Protein 2GS4 (pdb70)

Solvent-accessible surface area: 14785 Å² total

InterPro domains:
  IPR009078 Ferritin-like superfamily [SSF47240] (3-159)
  IPR010287 Protein of unknown function DUF892, YciF-like [PF05974] (5-162)
  IPR012347 Ferritin-like [G3DSA:1.20.1260.10] (1-166)
  IPR047114 Protein YciF [PTHR30565] (2-165)

Sequence (308 aa):
KTIEDVFIHLLSDTYSAEKQLTRALAKLARATSNEKLSQAFHAHLEETHGQIERIDQVVESESNLKIKRKCVAEGLIEEANEVIESTEKNEVRDAALIAAAQKVEHYEIASYGTLATLAEQLGYRKAAKLLKETLEEEKATDIKLTDLAINNVNKKKTIEDVFIHLLSDTYSAEKQLTRALAKLARATSNEKLSQAFHAHLEETHGQIERIDQVVESESNLKIKRKCVAEGLIEEANEVIESTEKNEVRDAALIAAAQKVEHYEIASYGTLATLAEQLGYRKAAKLLKETLEEEKATDIKLTDLAINN

Radius of gyration: 20.13 Å; Cα contacts (8 Å, |Δi|>4): 369; chains: 2; bounding box: 52×55×41 Å

Secondary structure (DSSP, 8-state):
--HHHHHHHHHHHHHHHHHHHHHHHHHHHHS-S-HHHHHHHHHHHHHHHHHHHHHHHHHHTSTT----------HHHHHHHHHHTS---HHHHHHHHHHHHHHHHHHHHHHHHHHHHHHHHTT-HHHHHHHHHHHHHHHHHHHHHHHHHHHHHH--/--HHHHHHHHHHHHHHHHHHHHHHHHHHHHH-S-HHHHHHHHHHHHHHHHHHHHHHHHHHTSTT----------HHHHHHHHHHHTS-SSHHHHHHHHHHHHHHHHHHHHHHHHHHHHHHHHT-HHHHHHHHHHHHHHHHHHHHHHHHHHT-

GO terms:
  GO:0042803 protein homodimerization activity (F, IDA)
  GO:0006974 DNA damage response (P, IEP)

CATH classification: 1.20.1260.10

Structure (mmCIF, N/CA/C/O backbone):
data_2GS4
#
_entry.id   2GS4
#
_cell.length_a   79.87
_cell.length_b   79.87
_cell.length_c   131.24
_cell.angle_alpha   90.00
_cell.angle_beta   90.00
_cell.angle_gamma   120.00
#
_symmetry.space_group_name_H-M   'H 3'
#
loop_
_entity.id
_entity.type
_entity.pdbx_description
1 polymer 'Protein yciF'
2 water water
#
loop_
_atom_site.group_PDB
_atom_site.id
_atom_site.type_symbol
_atom_site.label_atom_id
_atom_site.label_alt_id
_atom_site.label_comp_id
_atom_site.label_asym_id
_atom_site.label_entity_id
_atom_site.label_seq_id
_atom_site.pdbx_PDB_ins_code
_atom_site.Cartn_x
_atom_site.Cartn_y
_atom_site.Cartn_z
_atom_site.occupancy
_atom_site.B_iso_or_equiv
_atom_site.auth_seq_id
_atom_site.auth_comp_id
_atom_site.auth_asym_id
_atom_site.auth_atom_id
_atom_site.pdbx_PDB_model_num
ATOM 9 N N . LYS A 1 4 ? 39.484 29.864 80.836 1.00 40.65 4 LYS A N 1
ATOM 10 C CA . LYS A 1 4 ? 40.588 29.685 81.790 1.00 58.83 4 LYS A CA 1
ATOM 11 C C . LYS A 1 4 ? 41.668 30.754 81.647 1.00 37.75 4 LYS A C 1
ATOM 12 O O . LYS A 1 4 ? 42.369 31.069 82.606 1.00 49.48 4 LYS A O 1
ATOM 18 N N . THR A 1 5 ? 41.798 31.322 80.456 1.00 35.59 5 THR A N 1
ATOM 19 C CA . THR A 1 5 ? 42.800 32.359 80.238 1.00 31.95 5 THR A CA 1
ATOM 20 C C . THR A 1 5 ? 42.105 33.686 79.966 1.00 31.26 5 THR A C 1
ATOM 21 O O . THR A 1 5 ? 40.901 33.720 79.698 1.00 28.15 5 THR A O 1
ATOM 25 N N . ILE A 1 6 ? 42.867 34.770 80.053 1.00 29.63 6 ILE A N 1
ATOM 26 C CA . ILE A 1 6 ? 42.355 36.115 79.811 1.00 30.18 6 ILE A CA 1
ATOM 27 C C . ILE A 1 6 ? 41.823 36.134 78.389 1.00 32.69 6 ILE A C 1
ATOM 28 O O . ILE A 1 6 ? 40.824 36.774 78.065 1.00 35.77 6 ILE A O 1
ATOM 33 N N . GLU A 1 7 ? 42.526 35.383 77.558 1.00 36.48 7 GLU A N 1
ATOM 34 C CA . GLU A 1 7 ? 42.218 35.234 76.155 1.00 34.06 7 GLU A CA 1
ATOM 35 C C . GLU A 1 7 ? 40.818 34.634 75.971 1.00 33.51 7 GLU A C 1
ATOM 36 O O . GLU A 1 7 ? 40.036 35.129 75.157 1.00 26.65 7 GLU A O 1
ATOM 42 N N . ASP A 1 8 ? 40.497 33.577 76.719 1.00 29.34 8 ASP A N 1
ATOM 43 C CA . ASP A 1 8 ? 39.170 32.963 76.612 1.00 30.82 8 ASP A CA 1
ATOM 44 C C . ASP A 1 8 ? 38.106 33.970 77.044 1.00 29.57 8 ASP A C 1
ATOM 45 O O . ASP A 1 8 ? 37.050 34.069 76.425 1.00 27.28 8 ASP A O 1
ATOM 50 N N . VAL A 1 9 ? 38.383 34.708 78.120 1.00 27.82 9 VAL A N 1
ATOM 51 C CA . VAL A 1 9 ? 37.440 35.711 78.617 1.00 27.00 9 VAL A CA 1
ATOM 52 C C . VAL A 1 9 ? 37.240 36.770 77.542 1.00 28.53 9 VAL A C 1
ATOM 53 O O . VAL A 1 9 ? 36.115 37.183 77.271 1.00 29.41 9 VAL A O 1
ATOM 57 N N . PHE A 1 10 ? 38.338 37.211 76.937 1.00 29.34 10 PHE A N 1
ATOM 58 C CA . PHE A 1 10 ? 38.263 38.219 75.892 1.00 27.33 10 PHE A CA 1
ATOM 59 C C . PHE A 1 10 ? 37.455 37.743 74.695 1.00 28.63 10 PHE A C 1
ATOM 60 O O . PHE A 1 10 ? 36.577 38.470 74.213 1.00 29.06 10 PHE A O 1
ATOM 68 N N . ILE A 1 11 ? 37.733 36.531 74.215 1.00 23.45 11 ILE A N 1
ATOM 69 C CA . ILE A 1 11 ? 36.991 36.033 73.069 1.00 29.12 11 ILE A CA 1
ATOM 70 C C . ILE A 1 11 ? 35.504 35.893 73.418 1.00 28.88 11 ILE A C 1
ATOM 71 O O . ILE A 1 11 ? 34.636 36.232 72.618 1.00 24.37 11 ILE A O 1
ATOM 76 N N . HIS A 1 12 ? 35.216 35.416 74.624 1.00 26.70 12 HIS A N 1
ATOM 77 C CA . HIS A 1 12 ? 33.836 35.264 75.073 1.00 33.32 12 HIS A CA 1
ATOM 78 C C . HIS A 1 12 ? 33.108 36.612 75.051 1.00 26.16 12 HIS A C 1
ATOM 79 O O . HIS A 1 12 ? 32.032 36.731 74.462 1.00 29.50 12 HIS A O 1
ATOM 86 N N . LEU A 1 13 ? 33.684 37.622 75.701 1.00 25.22 13 LEU A N 1
ATOM 87 C CA . LEU A 1 13 ? 33.063 38.943 75.753 1.00 23.49 13 LEU A CA 1
ATOM 88 C C . LEU A 1 13 ? 32.926 39.614 74.387 1.00 24.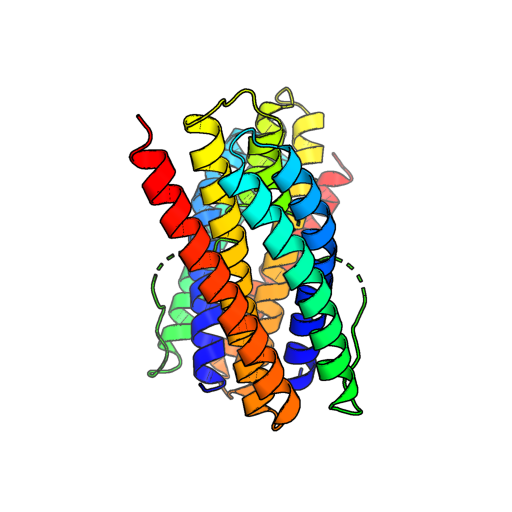33 13 LEU A C 1
ATOM 89 O O . LEU A 1 13 ? 31.955 40.323 74.136 1.00 28.74 13 LEU A O 1
ATOM 94 N N . LEU A 1 14 ? 33.906 39.401 73.515 1.00 25.27 14 LEU A N 1
ATOM 95 C CA . LEU A 1 14 ? 33.869 39.990 72.180 1.00 23.62 14 LEU A CA 1
ATOM 96 C C 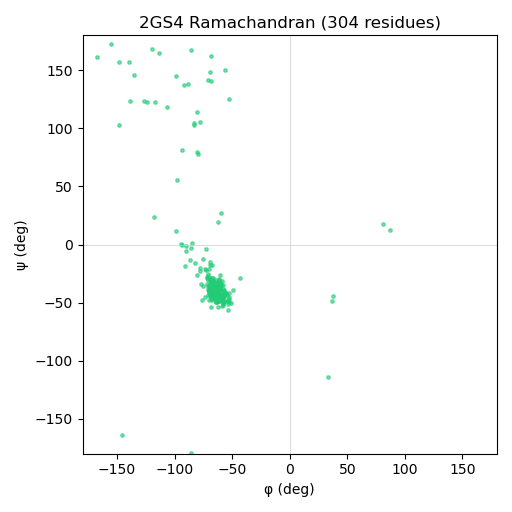. LEU A 1 14 ? 32.750 39.348 71.364 1.00 22.98 14 LEU A C 1
ATOM 97 O O . LEU A 1 14 ? 32.037 40.031 70.619 1.00 23.95 14 LEU A O 1
ATOM 102 N N . SER A 1 15 ? 32.606 38.033 71.513 1.00 26.26 15 SER A N 1
ATOM 103 C CA . SER A 1 15 ? 31.583 37.269 70.807 1.00 27.53 15 SER A CA 1
ATOM 104 C C . SER A 1 15 ? 30.193 37.681 71.286 1.00 30.88 15 SER A C 1
ATOM 105 O O . SER A 1 15 ? 29.232 37.716 70.500 1.00 26.97 15 SER A O 1
ATOM 108 N N . ASP A 1 16 ? 30.094 37.992 72.576 1.00 28.35 16 ASP A N 1
ATOM 109 C CA . ASP A 1 16 ? 28.828 38.413 73.162 1.00 26.81 16 ASP A CA 1
ATOM 110 C C . ASP A 1 16 ? 28.510 39.789 72.583 1.00 23.60 16 ASP A C 1
ATOM 111 O O . ASP A 1 16 ? 27.384 40.057 72.158 1.00 24.06 16 ASP A O 1
ATOM 116 N N . THR A 1 17 ? 29.517 40.655 72.538 1.00 24.56 17 THR A N 1
ATOM 117 C CA . THR A 1 17 ? 29.311 41.992 72.000 1.00 23.94 17 THR A CA 1
ATOM 118 C C . THR A 1 17 ? 28.926 41.926 70.514 1.00 23.84 17 THR A C 1
ATOM 119 O O . THR A 1 17 ? 28.086 42.707 70.055 1.00 27.13 17 THR A O 1
ATOM 123 N N . TYR A 1 18 ? 29.509 40.984 69.772 1.00 23.52 18 TYR A N 1
ATOM 124 C CA . TYR A 1 18 ? 29.180 40.823 68.353 1.00 26.39 18 TYR A CA 1
ATOM 125 C C . TYR A 1 18 ? 27.676 40.554 68.286 1.00 23.46 18 TYR A C 1
ATOM 126 O O . TYR A 1 18 ? 26.956 41.167 67.504 1.00 24.79 18 TYR A O 1
ATOM 135 N N . SER A 1 19 ? 27.207 39.640 69.128 1.00 25.75 19 SER A N 1
ATOM 136 C CA . SER A 1 19 ? 25.788 39.309 69.169 1.00 24.44 19 SER A CA 1
ATOM 137 C C . SER A 1 19 ? 24.956 40.539 69.533 1.00 24.34 19 SER A C 1
ATOM 138 O O . SER A 1 19 ? 23.931 40.795 68.915 1.00 20.82 19 SER A O 1
ATOM 141 N N . ALA A 1 20 ? 25.408 41.305 70.523 1.00 21.42 20 ALA A N 1
ATOM 142 C CA . ALA A 1 20 ? 24.692 42.499 70.960 1.00 23.17 20 ALA A CA 1
ATOM 143 C C . ALA A 1 20 ? 24.505 43.515 69.834 1.00 23.18 20 ALA A C 1
ATOM 144 O O . ALA A 1 20 ? 23.432 44.082 69.679 1.00 25.16 20 ALA A O 1
ATOM 146 N N . GLU A 1 21 ? 25.566 43.754 69.069 1.00 24.58 21 GLU A N 1
ATOM 147 C CA . GLU A 1 21 ? 25.517 44.706 67.962 1.00 22.79 21 GLU A CA 1
ATOM 148 C C . GLU A 1 21 ? 24.552 44.206 66.889 1.00 19.13 21 GLU A C 1
ATOM 149 O O . GLU A 1 21 ? 23.794 44.985 66.304 1.00 22.97 21 GLU A O 1
ATOM 155 N N . LYS A 1 22 ? 24.589 42.898 66.655 1.00 19.62 22 LYS A N 1
ATOM 156 C CA . LYS A 1 22 ? 23.741 42.227 65.674 1.00 21.22 22 LYS A CA 1
ATOM 157 C C . LYS A 1 22 ? 22.274 42.494 66.032 1.00 26.39 22 LYS A C 1
ATOM 158 O O . LYS A 1 22 ? 21.473 42.910 65.198 1.00 25.50 22 LYS A O 1
ATOM 164 N N . GLN A 1 23 ? 21.934 42.246 67.292 1.00 24.92 23 GLN A N 1
ATOM 165 C CA . GLN A 1 23 ? 20.578 42.462 67.775 1.00 22.25 23 GLN A CA 1
ATOM 166 C C . GLN A 1 23 ? 20.280 43.950 67.743 1.00 21.76 23 GLN A C 1
ATOM 167 O O . GLN A 1 23 ? 19.175 44.361 67.380 1.00 23.12 23 GLN A O 1
ATOM 173 N N . LEU A 1 24 ? 21.262 44.771 68.109 1.00 22.26 24 LEU A N 1
ATOM 174 C CA . LEU A 1 24 ? 21.021 46.203 68.118 1.00 24.76 24 LEU A CA 1
ATOM 175 C C . LEU A 1 24 ? 20.588 46.730 66.736 1.00 29.47 24 LEU A C 1
ATOM 176 O O . LEU A 1 24 ? 19.707 47.587 66.661 1.00 27.00 24 LEU A O 1
ATOM 181 N N . THR A 1 25 ? 21.166 46.201 65.652 1.00 27.31 25 THR A N 1
ATOM 182 C CA . THR A 1 25 ? 20.796 46.652 64.297 1.00 28.85 25 THR A CA 1
ATOM 183 C C . THR A 1 25 ? 19.289 46.604 64.057 1.00 28.30 25 THR A C 1
ATOM 184 O O . THR A 1 25 ? 18.704 47.576 63.572 1.00 31.40 25 THR A O 1
ATOM 188 N N . ARG A 1 26 ? 18.663 45.475 64.384 1.00 28.36 26 ARG A N 1
ATOM 189 C CA . ARG A 1 26 ? 17.219 45.333 64.220 1.00 39.06 26 ARG A CA 1
ATOM 190 C C . ARG A 1 26 ? 16.496 46.325 65.137 1.00 33.73 26 ARG A C 1
ATOM 191 O O . ARG A 1 26 ? 15.615 47.065 64.701 1.00 35.33 26 ARG A O 1
ATOM 199 N N . ALA A 1 27 ? 16.883 46.344 66.407 1.00 32.26 27 ALA A N 1
ATOM 200 C CA . ALA A 1 27 ? 16.248 47.225 67.381 1.00 29.34 27 ALA A CA 1
ATOM 201 C C . ALA A 1 27 ? 16.264 48.705 67.004 1.00 28.88 27 ALA A C 1
ATOM 202 O O . ALA A 1 27 ? 15.268 49.404 67.173 1.00 30.60 27 ALA A O 1
ATOM 204 N N . LEU A 1 28 ? 17.389 49.185 66.486 1.00 23.25 28 LEU A N 1
ATOM 205 C CA . LEU A 1 28 ? 17.495 50.592 66.122 1.00 26.01 28 LEU A CA 1
ATOM 206 C C . LEU A 1 28 ? 16.582 50.984 64.955 1.00 24.70 28 LEU A C 1
ATOM 207 O O . LEU A 1 28 ? 16.068 52.101 64.923 1.00 26.12 28 LEU A O 1
ATOM 212 N N . ALA A 1 29 ? 16.373 50.080 63.999 1.00 26.28 29 ALA A N 1
ATOM 213 C CA . ALA A 1 29 ? 15.495 50.390 62.873 1.00 25.46 29 ALA A CA 1
ATOM 214 C C . ALA A 1 29 ? 14.075 50.529 63.413 1.00 30.73 29 ALA A C 1
ATOM 215 O O . ALA A 1 29 ? 13.317 51.396 62.967 1.00 31.65 29 ALA A O 1
ATOM 217 N N . LYS A 1 30 ? 13.715 49.675 64.371 1.00 32.23 30 LYS A N 1
ATOM 218 C CA . LYS A 1 30 ? 12.387 49.741 64.970 1.00 31.58 30 LYS A CA 1
ATOM 219 C C . LYS A 1 30 ? 12.277 51.032 65.787 1.00 31.50 30 LYS A C 1
ATOM 220 O O . LYS A 1 30 ? 11.271 51.736 65.706 1.00 31.27 30 LYS A O 1
ATOM 226 N N . LEU A 1 31 ? 13.304 51.357 66.568 1.00 28.63 31 LEU A N 1
ATOM 227 C CA . LEU A 1 31 ? 13.241 52.579 67.365 1.00 30.81 31 LEU A CA 1
ATOM 228 C C . LEU A 1 31 ? 13.086 53.814 66.500 1.00 30.63 31 LEU A C 1
ATOM 229 O O . LEU A 1 31 ? 12.328 54.719 66.844 1.00 28.76 31 LEU A O 1
ATOM 234 N N . ALA A 1 32 ? 13.799 53.865 65.382 1.00 26.99 32 ALA A N 1
ATOM 235 C CA . ALA A 1 32 ? 13.700 55.027 64.520 1.00 28.40 32 ALA A CA 1
ATOM 236 C C . ALA A 1 32 ? 12.262 55.245 64.038 1.00 32.94 32 ALA A C 1
ATOM 237 O O . ALA A 1 32 ? 11.850 56.387 63.829 1.00 31.85 32 ALA A O 1
ATOM 239 N N . ARG A 1 33 ? 11.504 54.157 63.870 1.00 25.09 33 ARG A N 1
ATOM 240 C CA . ARG A 1 33 ? 10.106 54.230 63.419 1.00 27.27 33 ARG A CA 1
ATOM 241 C C . ARG A 1 33 ? 9.119 54.343 64.587 1.00 36.88 33 ARG A C 1
ATOM 242 O O . ARG A 1 33 ? 7.919 54.503 64.374 1.00 41.20 33 ARG A O 1
ATOM 250 N N . ALA A 1 34 ? 9.616 54.255 65.816 1.00 31.53 34 ALA A N 1
ATOM 251 C CA . ALA A 1 34 ? 8.736 54.312 66.981 1.00 27.52 34 ALA A CA 1
ATOM 252 C C . ALA A 1 34 ? 8.409 55.713 67.485 1.00 25.74 34 ALA A C 1
ATOM 253 O O . ALA A 1 34 ? 7.614 55.863 68.417 1.00 26.97 34 ALA A O 1
ATOM 255 N N . THR A 1 35 ? 8.989 56.736 66.866 1.00 24.72 35 THR A N 1
ATOM 256 C CA . THR A 1 35 ? 8.766 58.101 67.322 1.00 29.80 35 THR A CA 1
ATOM 257 C C . THR A 1 35 ? 8.478 59.123 66.222 1.00 39.45 35 THR A C 1
ATOM 258 O O . THR A 1 35 ? 9.014 59.030 65.118 1.00 33.01 35 THR A O 1
ATOM 262 N N . SER A 1 36 ? 7.638 60.106 66.540 1.00 35.31 36 SER A N 1
ATOM 263 C CA . SER A 1 36 ? 7.295 61.154 65.584 1.00 46.38 36 SER A CA 1
ATOM 264 C C . SER A 1 36 ? 8.258 62.333 65.709 1.00 39.31 36 SER A C 1
ATOM 265 O O . SER A 1 36 ? 8.141 63.316 64.979 1.00 45.15 36 SER A O 1
ATOM 268 N N . ASN A 1 37 ? 9.199 62.235 66.644 1.00 26.62 37 ASN A N 1
ATOM 269 C CA . ASN A 1 37 ? 10.190 63.285 66.844 1.00 28.69 37 ASN A CA 1
ATOM 270 C C . ASN A 1 37 ? 11.275 63.008 65.797 1.00 31.56 37 ASN A C 1
ATOM 271 O O . ASN A 1 37 ? 12.090 62.094 65.954 1.00 29.40 37 ASN A O 1
ATOM 276 N N . GLU A 1 38 ? 11.260 63.792 64.721 1.00 32.20 38 GLU A N 1
ATOM 277 C CA . GLU A 1 38 ? 12.204 63.645 63.617 1.00 34.91 38 GLU A CA 1
ATOM 278 C C . GLU A 1 38 ? 13.664 63.647 64.042 1.00 28.84 38 GLU A C 1
ATOM 279 O O . GLU A 1 38 ? 14.465 62.863 63.528 1.00 29.07 38 GLU A O 1
ATOM 285 N N . LYS A 1 39 ? 14.017 64.536 64.970 1.00 26.17 39 LYS A N 1
ATOM 286 C CA . LYS A 1 39 ? 15.390 64.614 65.441 1.00 28.70 39 LYS A CA 1
ATOM 287 C C . LYS A 1 39 ? 15.788 63.334 66.180 1.00 36.78 39 LYS A C 1
ATOM 288 O O . LYS A 1 39 ? 16.928 62.885 66.069 1.00 27.76 39 LYS A O 1
ATOM 294 N N . LEU A 1 40 ? 14.854 62.746 66.925 1.00 27.81 40 LEU A N 1
ATOM 295 C CA . LEU A 1 40 ? 15.150 61.512 67.652 1.00 27.01 40 LEU A CA 1
ATOM 296 C C . LEU A 1 40 ? 15.232 60.363 66.653 1.00 25.27 40 LEU A C 1
ATOM 297 O O . LEU A 1 40 ? 16.141 59.534 66.718 1.00 24.27 40 LEU A O 1
ATOM 302 N N . SER A 1 41 ? 14.274 60.318 65.731 1.00 23.95 41 SER A N 1
ATOM 303 C CA . SER A 1 41 ? 14.225 59.284 64.704 1.00 25.10 41 SER A CA 1
ATOM 304 C C . SER A 1 41 ? 15.563 59.229 63.971 1.00 26.62 41 SER A C 1
ATOM 305 O O . SER A 1 41 ? 16.112 58.154 63.738 1.00 28.79 41 SER A O 1
ATOM 308 N N . GLN A 1 42 ? 16.088 60.398 63.624 1.00 35.00 42 GLN A N 1
ATOM 309 C CA . GLN A 1 42 ? 17.360 60.481 62.914 1.00 36.75 42 GLN A CA 1
ATOM 310 C C . GLN A 1 42 ? 18.542 60.014 63.747 1.00 31.07 42 GLN A C 1
ATOM 311 O O . GLN A 1 42 ? 19.481 59.416 63.217 1.00 29.06 42 GLN A O 1
ATOM 317 N N . ALA A 1 43 ? 18.500 60.278 65.049 1.00 24.65 43 ALA A N 1
ATOM 318 C CA . ALA A 1 43 ? 19.588 59.848 65.915 1.00 27.15 43 ALA A CA 1
ATOM 319 C C . ALA A 1 43 ? 19.612 58.322 65.972 1.00 24.16 43 ALA A C 1
ATOM 320 O O . ALA A 1 43 ? 20.680 57.714 66.022 1.00 27.62 43 ALA A O 1
ATOM 322 N N . PHE A 1 44 ? 18.437 57.697 65.964 1.00 25.25 44 PHE A N 1
ATOM 323 C CA . PHE A 1 44 ? 18.376 56.238 65.995 1.00 25.44 44 PHE A CA 1
ATOM 324 C C . PHE A 1 44 ? 18.855 55.704 64.643 1.00 27.46 44 PHE A C 1
ATOM 325 O O . PHE A 1 44 ? 19.555 54.699 64.577 1.00 23.98 44 PHE A O 1
ATOM 333 N N . HIS A 1 45 ? 18.477 56.381 63.564 1.00 23.31 45 HIS A N 1
ATOM 334 C CA . HIS A 1 45 ? 18.898 55.950 62.236 1.00 27.75 45 HIS A CA 1
ATOM 335 C C . HIS A 1 45 ? 20.400 56.148 62.090 1.00 26.93 45 HIS A C 1
ATOM 336 O O . HIS A 1 45 ? 21.088 55.315 61.498 1.00 34.15 45 HIS A O 1
ATOM 343 N N . ALA A 1 46 ? 20.915 57.242 62.641 1.00 24.49 46 ALA A N 1
ATOM 344 C CA . ALA A 1 46 ? 22.343 57.500 62.568 1.00 27.56 46 ALA A CA 1
ATOM 345 C C . ALA A 1 46 ? 23.085 56.411 63.342 1.00 29.11 46 ALA A C 1
ATOM 346 O O . ALA A 1 46 ? 24.101 55.900 62.877 1.00 26.62 46 ALA A O 1
ATOM 348 N N . HIS A 1 47 ? 22.574 56.040 64.513 1.00 23.51 47 HIS A N 1
ATOM 349 C CA . HIS A 1 47 ? 23.246 55.015 65.309 1.00 26.43 47 HIS A CA 1
ATOM 350 C C . HIS A 1 47 ? 23.144 53.644 64.647 1.00 26.67 47 HIS A C 1
ATOM 351 O O . HIS A 1 47 ? 24.024 52.795 64.826 1.00 29.95 47 HIS A O 1
ATOM 358 N N . LEU A 1 48 ? 22.073 53.428 63.883 1.00 23.72 48 LEU A N 1
ATOM 359 C CA . LEU A 1 48 ? 21.875 52.167 63.181 1.00 22.08 48 LEU A CA 1
ATOM 360 C C . LEU A 1 48 ? 23.012 51.992 62.176 1.00 25.93 48 LEU A C 1
ATOM 361 O O . LEU A 1 48 ? 23.545 50.893 62.005 1.00 22.86 48 LEU A O 1
ATOM 366 N N . GLU A 1 49 ? 23.372 53.081 61.509 1.00 25.48 49 GLU A N 1
ATOM 367 C CA . GLU A 1 49 ? 24.451 53.028 60.534 1.00 24.14 49 GLU A CA 1
ATOM 368 C C . GLU A 1 49 ? 25.788 52.841 61.233 1.00 22.98 49 GLU A C 1
ATOM 369 O O . GLU A 1 49 ? 26.571 51.973 60.855 1.00 21.31 49 GLU A O 1
ATOM 375 N N . GLU A 1 50 ? 26.035 53.635 62.273 1.00 23.08 50 GLU A N 1
ATOM 376 C CA . GLU A 1 50 ? 27.270 53.534 63.042 1.00 28.27 50 GLU A CA 1
ATOM 377 C C . GLU A 1 50 ? 27.434 52.117 63.621 1.00 28.03 50 GLU A C 1
ATOM 378 O O . GLU A 1 50 ? 28.549 51.614 63.700 1.00 29.43 50 GLU A O 1
ATOM 384 N N . THR A 1 51 ? 26.331 51.469 64.004 1.00 24.65 51 THR A N 1
ATOM 385 C CA . THR A 1 51 ? 26.399 50.116 64.558 1.00 25.61 51 THR A CA 1
ATOM 386 C C . THR A 1 51 ? 26.823 49.092 63.502 1.00 26.86 51 THR A C 1
ATOM 387 O O . THR A 1 51 ? 27.566 48.151 63.815 1.00 25.04 51 THR A O 1
ATOM 391 N N . HIS A 1 52 ? 26.346 49.255 62.266 1.00 24.16 52 HIS A N 1
ATOM 392 C CA . HIS A 1 52 ? 26.746 48.338 61.208 1.00 27.29 52 HIS A CA 1
ATOM 393 C C . HIS A 1 52 ? 28.247 48.539 61.023 1.00 29.44 52 HIS A C 1
ATOM 394 O O . HIS A 1 52 ? 28.992 47.585 60.780 1.00 27.80 52 HIS A O 1
ATOM 401 N N . GLY A 1 53 ? 28.691 49.786 61.163 1.00 28.02 53 GLY A N 1
ATOM 402 C CA . GLY A 1 53 ? 30.103 50.081 61.019 1.00 23.15 53 GLY A CA 1
ATOM 403 C C . GLY A 1 53 ? 30.927 49.457 62.136 1.00 27.22 53 GLY A C 1
ATOM 404 O O . GLY A 1 53 ? 32.060 49.037 61.918 1.00 24.18 53 GLY A O 1
ATOM 405 N N . GLN A 1 54 ? 30.358 49.402 63.338 1.00 23.78 54 GLN A N 1
ATOM 406 C CA . GLN A 1 54 ? 31.051 48.836 64.487 1.00 22.97 54 GLN A CA 1
ATOM 407 C C . GLN A 1 54 ? 31.181 47.326 64.348 1.00 21.83 54 GLN A C 1
ATOM 408 O O . GLN A 1 54 ? 32.158 46.732 64.830 1.00 23.80 54 GLN A O 1
ATOM 414 N N . ILE A 1 55 ? 30.221 46.692 63.679 1.00 21.98 55 ILE A N 1
ATOM 415 C CA . ILE A 1 55 ? 30.329 45.262 63.487 1.00 22.24 55 ILE A CA 1
ATOM 416 C C . ILE A 1 55 ? 31.521 45.049 62.538 1.00 24.18 55 ILE A C 1
ATOM 417 O O . ILE A 1 55 ? 32.317 44.133 62.734 1.00 24.65 55 ILE A O 1
ATOM 422 N N . GLU A 1 56 ? 31.664 45.903 61.528 1.00 25.18 56 GLU A N 1
ATOM 423 C CA . GLU A 1 56 ? 32.801 45.747 60.615 1.00 29.15 56 GLU A CA 1
ATOM 424 C C . GLU A 1 56 ? 34.100 45.882 61.397 1.00 26.28 56 GLU A C 1
ATOM 425 O O . GLU A 1 56 ? 35.071 45.169 61.137 1.00 26.59 56 GLU A O 1
ATOM 431 N N . ARG A 1 57 ? 34.124 46.798 62.359 1.00 30.43 57 ARG A N 1
ATOM 432 C CA . ARG A 1 57 ? 35.326 46.996 63.153 1.00 23.98 57 ARG A CA 1
ATOM 433 C C . ARG A 1 57 ? 35.638 45.739 63.974 1.00 25.34 57 ARG A C 1
ATOM 434 O O . ARG A 1 57 ? 36.808 45.427 64.206 1.00 27.11 57 ARG A O 1
ATOM 442 N N . ILE A 1 58 ? 34.604 45.019 64.411 1.00 29.55 58 ILE A N 1
ATOM 443 C CA . ILE A 1 58 ? 34.818 43.789 65.167 1.00 29.00 58 ILE A CA 1
ATOM 444 C C . ILE A 1 58 ? 35.469 42.740 64.255 1.00 25.15 58 ILE A C 1
ATOM 445 O O . ILE A 1 58 ? 36.290 41.949 64.711 1.00 26.25 58 ILE A O 1
ATOM 450 N N . ASP A 1 59 ? 35.097 42.715 62.978 1.00 27.07 59 ASP A N 1
ATOM 451 C CA . ASP A 1 59 ? 35.702 41.753 62.054 1.00 30.03 59 ASP A CA 1
ATOM 452 C C . ASP A 1 59 ? 37.191 42.068 61.965 1.00 28.15 59 ASP A C 1
ATOM 453 O O . ASP A 1 59 ? 38.030 41.164 61.895 1.00 30.17 59 ASP A O 1
ATOM 458 N N . GLN A 1 60 ? 37.501 43.362 61.985 1.00 25.55 60 GLN A N 1
ATOM 459 C CA . GLN A 1 60 ? 38.878 43.840 61.933 1.00 36.28 60 GLN A CA 1
ATOM 460 C C . GLN A 1 60 ? 39.648 43.399 63.176 1.00 40.72 60 GLN A C 1
ATOM 461 O O . GLN A 1 60 ? 40.810 43.004 63.083 1.00 26.46 60 GLN A O 1
ATOM 467 N N . VAL A 1 61 ? 39.002 43.483 64.340 1.00 33.88 61 VAL A N 1
ATOM 468 C CA . VAL A 1 61 ? 39.634 43.085 65.598 1.00 29.83 61 VAL A CA 1
ATOM 469 C C . VAL A 1 61 ? 39.988 41.614 65.547 1.00 25.15 61 VAL A C 1
ATOM 470 O O . VAL A 1 61 ? 41.085 41.201 65.940 1.00 32.47 61 VAL A O 1
ATOM 474 N N . VAL A 1 62 ? 39.040 40.820 65.069 1.00 25.11 62 VAL A N 1
ATOM 475 C CA . VAL A 1 62 ? 39.221 39.387 64.970 1.00 22.50 62 VAL A CA 1
ATOM 476 C C . VAL A 1 62 ? 40.378 39.040 64.029 1.00 33.63 62 VAL A C 1
ATOM 477 O O . VAL A 1 62 ? 41.212 38.193 64.349 1.00 34.21 62 VAL A O 1
ATOM 481 N N . GLU A 1 63 ? 40.435 39.710 62.880 1.00 28.98 63 GLU A N 1
ATOM 482 C CA . GLU A 1 63 ? 41.495 39.468 61.899 1.00 33.64 63 GLU A CA 1
ATOM 483 C C . GLU A 1 63 ? 42.868 39.969 62.365 1.00 27.05 63 GLU A C 1
ATOM 484 O O . GLU A 1 63 ? 43.896 39.520 61.860 1.00 30.99 63 GLU A O 1
ATOM 490 N N . SER A 1 64 ? 42.889 40.905 63.314 1.00 24.74 64 SER A N 1
ATOM 491 C CA . SER A 1 64 ? 44.151 41.463 63.809 1.00 30.30 64 SER A CA 1
ATOM 492 C C . SER A 1 64 ? 44.981 40.468 64.618 1.00 39.24 64 SER A C 1
ATOM 493 O O . SER A 1 64 ? 46.160 40.709 64.884 1.00 32.38 64 SER A O 1
ATOM 496 N N . GLU A 1 65 ? 44.364 39.367 65.030 1.00 37.95 65 GLU A N 1
ATOM 497 C CA . GLU A 1 65 ? 45.083 38.361 65.804 1.00 46.01 65 GLU A CA 1
ATOM 498 C C . GLU A 1 65 ? 44.688 36.965 65.327 1.00 28.01 65 GLU A C 1
ATOM 499 O O . GLU A 1 65 ? 43.516 36.595 65.328 1.00 34.17 65 GLU A O 1
ATOM 505 N N . SER A 1 66 ? 45.694 36.197 64.926 1.00 41.36 66 SER A N 1
ATOM 506 C CA . SER A 1 66 ? 45.515 34.845 64.406 1.00 38.24 66 SER A CA 1
ATOM 507 C C . SER A 1 66 ? 44.635 33.902 65.229 1.00 42.37 66 SER A C 1
ATOM 508 O O . SER A 1 66 ? 43.862 33.123 64.670 1.00 44.49 66 SER A O 1
ATOM 511 N N . ASN A 1 67 ? 44.749 33.979 66.550 1.00 38.97 67 ASN A N 1
ATOM 512 C CA . ASN A 1 67 ? 43.993 33.118 67.458 1.00 44.54 67 ASN A CA 1
ATOM 513 C C . ASN A 1 67 ? 42.531 33.518 67.668 1.00 56.17 67 ASN A C 1
ATOM 514 O O . ASN A 1 67 ? 41.717 32.700 68.095 1.00 45.01 67 ASN A O 1
ATOM 519 N N . LEU A 1 68 ? 42.196 34.769 67.383 1.00 42.33 68 LEU A N 1
ATOM 520 C CA . LEU A 1 68 ? 40.833 35.242 67.591 1.00 37.39 68 LEU A CA 1
ATOM 521 C C . LEU A 1 68 ? 39.796 34.641 66.631 1.00 41.12 68 LEU A C 1
ATOM 522 O O . LEU A 1 68 ? 40.110 34.295 65.494 1.00 32.35 68 LEU A O 1
ATOM 527 N N . LYS A 1 69 ? 38.567 34.492 67.121 1.00 30.82 69 LYS A N 1
ATOM 528 C CA . LYS A 1 69 ? 37.443 33.950 66.345 1.00 30.97 69 LYS A CA 1
ATOM 529 C C . LYS A 1 69 ? 36.203 34.539 67.019 1.00 38.15 69 LYS A C 1
ATOM 530 O O . LYS A 1 69 ? 36.330 35.195 68.039 1.00 51.73 69 LYS A O 1
ATOM 536 N N . ILE A 1 70 ? 35.019 34.357 66.445 1.00 39.53 70 ILE A N 1
ATOM 537 C CA . ILE A 1 70 ? 33.800 34.838 67.094 1.00 38.83 70 ILE A CA 1
ATOM 538 C C . ILE A 1 70 ? 33.032 33.556 67.344 1.00 36.53 70 ILE A C 1
ATOM 539 O O . ILE A 1 70 ? 32.782 32.800 66.409 1.00 39.15 70 ILE A O 1
ATOM 544 N N . LYS A 1 71 ? 32.682 33.283 68.593 1.00 34.90 71 LYS A N 1
ATOM 545 C CA . LYS A 1 71 ? 31.924 32.079 68.883 1.00 35.09 71 LYS A CA 1
ATOM 546 C C . LYS A 1 71 ? 30.442 32.462 68.841 1.00 38.71 71 LYS A C 1
ATOM 547 O O . LYS A 1 71 ? 30.058 33.530 69.310 1.00 36.59 71 LYS A O 1
ATOM 553 N N . ARG A 1 72 ? 29.625 31.603 68.232 1.00 29.88 72 ARG A N 1
ATOM 554 C CA . ARG A 1 72 ? 28.188 31.843 68.086 1.00 32.56 72 ARG A CA 1
ATOM 555 C C . ARG A 1 72 ? 27.460 31.787 69.424 1.00 31.79 72 ARG A C 1
ATOM 556 O O . ARG A 1 72 ? 27.617 30.833 70.180 1.00 35.38 72 ARG A O 1
ATOM 572 N N . LYS A 1 74 ? 23.941 33.994 71.809 1.00 28.08 74 LYS A N 1
ATOM 573 C CA . LYS A 1 74 ? 22.956 35.064 71.889 1.00 26.86 74 LYS A CA 1
ATOM 574 C C . LYS A 1 74 ? 23.235 35.814 73.190 1.00 28.37 74 LYS A C 1
ATOM 575 O O . LYS A 1 74 ? 23.250 35.217 74.264 1.00 28.93 74 LYS A O 1
ATOM 581 N N . CYS A 1 75 ? 23.473 37.116 73.085 1.00 24.11 75 CYS A N 1
ATOM 582 C CA . CYS A 1 75 ? 23.744 37.948 74.252 1.00 24.49 75 CYS A CA 1
ATOM 583 C C . CYS A 1 75 ? 22.406 38.237 74.931 1.00 23.00 75 CYS A C 1
ATOM 584 O O . CYS A 1 75 ? 21.606 39.047 74.446 1.00 20.40 75 CYS A O 1
ATOM 587 N N . VAL A 1 76 ? 22.182 37.566 76.057 1.00 21.61 76 VAL A N 1
ATOM 588 C CA . VAL A 1 76 ? 20.951 37.698 76.825 1.00 23.47 76 VAL A CA 1
ATOM 589 C C . VAL A 1 76 ? 20.771 39.095 77.420 1.00 21.77 76 VAL A C 1
ATOM 590 O O . VAL A 1 76 ? 19.647 39.584 77.541 1.00 26.39 76 VAL A O 1
ATOM 594 N N . ALA A 1 77 ? 21.875 39.736 77.788 1.00 23.33 77 ALA A N 1
ATOM 595 C CA . ALA A 1 77 ? 21.813 41.077 78.351 1.00 23.33 77 ALA A CA 1
ATOM 596 C C . ALA A 1 77 ? 21.220 42.046 77.322 1.00 24.93 77 ALA A C 1
ATOM 597 O O . ALA A 1 77 ? 20.278 42.766 77.624 1.00 23.73 77 ALA A O 1
ATOM 607 N N . GLU A 1 79 ? 19.448 41.387 74.724 1.00 24.37 79 GLU A N 1
ATOM 608 C CA . GLU A 1 79 ? 18.096 40.935 74.420 1.00 26.33 79 GLU A CA 1
ATOM 609 C C . GLU A 1 79 ? 17.128 41.580 75.421 1.00 22.07 79 GLU A C 1
ATOM 610 O O . GLU A 1 79 ? 16.071 42.090 75.037 1.00 23.41 79 GLU A O 1
ATOM 616 N N . GLY A 1 80 ? 17.504 41.578 76.697 1.00 23.77 80 GLY A N 1
ATOM 617 C CA . GLY A 1 80 ? 16.653 42.178 77.709 1.00 21.72 80 GLY A CA 1
ATOM 618 C C . GLY A 1 80 ? 16.533 43.686 77.540 1.00 23.42 80 GLY A C 1
ATOM 619 O O . GLY A 1 80 ? 15.447 44.247 77.688 1.00 20.40 80 GLY A O 1
ATOM 620 N N . LEU A 1 81 ? 17.645 44.346 77.219 1.00 19.51 81 LEU A N 1
ATOM 621 C CA . LEU A 1 81 ? 17.647 45.795 77.042 1.00 20.19 81 LEU A CA 1
ATOM 622 C C . LEU A 1 81 ? 16.793 46.197 75.841 1.00 22.42 81 LEU A C 1
ATOM 623 O O . LEU A 1 81 ? 16.159 47.260 75.837 1.00 20.02 81 LEU A O 1
ATOM 628 N N . ILE A 1 82 ? 16.772 45.332 74.831 1.00 19.07 82 ILE A N 1
ATOM 629 C CA . ILE A 1 82 ? 15.991 45.587 73.638 1.00 21.03 82 ILE A CA 1
ATOM 630 C C . ILE A 1 82 ? 14.508 45.339 73.949 1.00 20.57 82 ILE A C 1
ATOM 631 O O . ILE A 1 82 ? 13.640 46.066 73.470 1.00 24.91 82 ILE A O 1
ATOM 636 N N . GLU A 1 83 ? 14.207 44.350 74.789 1.00 24.27 83 GLU A N 1
ATOM 637 C CA . GLU A 1 83 ? 12.810 44.109 75.146 1.00 21.18 83 GLU A CA 1
ATOM 638 C C . GLU A 1 83 ? 12.324 45.284 75.993 1.00 19.32 83 GLU A C 1
ATOM 639 O O . GLU A 1 83 ? 11.150 45.651 75.940 1.00 27.44 83 GLU A O 1
ATOM 645 N N . GLU A 1 84 ? 13.237 45.885 76.758 1.00 23.56 84 GLU A N 1
ATOM 646 C CA . GLU A 1 84 ? 12.912 47.035 77.594 1.00 21.87 84 GLU A CA 1
ATOM 647 C C . GLU A 1 84 ? 12.467 48.183 76.690 1.00 24.58 84 GLU A C 1
ATOM 648 O O . GLU A 1 84 ? 11.433 48.808 76.927 1.00 19.69 84 GLU A O 1
ATOM 654 N N . ALA A 1 85 ? 13.246 48.447 75.649 1.00 24.94 85 ALA A N 1
ATOM 655 C CA . ALA A 1 85 ? 12.912 49.508 74.714 1.00 26.08 85 ALA A CA 1
ATOM 656 C C . ALA A 1 85 ? 11.610 49.188 73.987 1.00 23.20 85 ALA A C 1
ATOM 657 O O . ALA A 1 85 ? 10.772 50.064 73.791 1.00 20.08 85 ALA A O 1
ATOM 659 N N . ASN A 1 86 ? 11.442 47.927 73.591 1.00 20.83 86 ASN A N 1
ATOM 660 C CA . ASN A 1 86 ? 10.242 47.520 72.871 1.00 20.44 86 ASN A CA 1
ATOM 661 C C . ASN A 1 86 ? 8.993 47.697 73.731 1.00 24.77 86 ASN A C 1
ATOM 662 O O . ASN A 1 86 ? 7.919 48.011 73.213 1.00 22.45 86 ASN A O 1
ATOM 667 N N . GLU A 1 87 ? 9.119 47.492 75.039 1.00 22.79 87 GLU A N 1
ATOM 668 C CA . GLU A 1 87 ? 7.970 47.662 75.916 1.00 26.65 87 GLU A CA 1
ATOM 669 C C . GLU A 1 87 ? 7.489 49.111 75.845 1.00 21.75 87 GLU A C 1
ATOM 670 O O . GLU A 1 87 ? 6.308 49.390 76.024 1.00 24.46 87 GLU A O 1
ATOM 676 N N . VAL A 1 88 ? 8.415 50.037 75.591 1.00 22.42 88 VAL A N 1
ATOM 677 C CA . VAL A 1 88 ? 8.051 51.451 75.467 1.00 24.28 88 VAL A CA 1
ATOM 678 C C . VAL A 1 88 ? 7.407 51.654 74.098 1.00 24.96 88 VAL A C 1
ATOM 679 O O . VAL A 1 88 ? 6.344 52.268 73.989 1.00 26.84 88 VAL A O 1
ATOM 683 N N . ILE A 1 89 ? 8.060 51.124 73.065 1.00 24.94 89 ILE A N 1
ATOM 684 C CA . ILE A 1 89 ? 7.585 51.212 71.675 1.00 30.38 89 ILE A CA 1
ATOM 685 C C . ILE A 1 89 ? 6.146 50.717 71.541 1.00 31.48 89 ILE A C 1
ATOM 686 O O . ILE A 1 89 ? 5.301 51.363 70.910 1.00 25.94 89 ILE A O 1
ATOM 691 N N . GLU A 1 90 ? 5.877 49.565 72.144 1.00 27.47 90 GLU A N 1
ATOM 692 C CA . GLU A 1 90 ? 4.568 48.933 72.071 1.00 29.95 90 GLU A CA 1
ATOM 693 C C . GLU A 1 90 ? 3.527 49.410 73.085 1.00 33.35 90 GLU A C 1
ATOM 694 O O . GLU A 1 90 ? 2.406 48.892 73.112 1.00 29.62 90 GLU A O 1
ATOM 700 N N . SER A 1 91 ? 3.889 50.379 73.924 1.00 25.03 91 SER A N 1
ATOM 701 C CA . SER A 1 91 ? 2.950 50.899 74.919 1.00 26.51 91 SER A CA 1
ATOM 702 C C . SER A 1 91 ? 2.107 51.986 74.264 1.00 37.69 91 SER A C 1
ATOM 703 O O . SER A 1 91 ? 2.276 52.271 73.076 1.00 23.75 91 SER A O 1
ATOM 706 N N . THR A 1 92 ? 1.197 52.590 75.028 1.00 27.50 92 THR A N 1
ATOM 707 C CA . THR A 1 92 ? 0.396 53.675 74.471 1.00 25.26 92 THR A CA 1
ATOM 708 C C . THR A 1 92 ? 0.974 55.020 74.892 1.00 29.89 92 THR A C 1
ATOM 709 O O . THR A 1 92 ? 0.324 56.048 74.724 1.00 28.36 92 THR A O 1
ATOM 713 N N . GLU A 1 93 ? 2.185 55.020 75.455 1.00 28.48 93 GLU A N 1
ATOM 714 C CA . GLU A 1 93 ? 2.810 56.279 75.850 1.00 29.67 93 GLU A CA 1
ATOM 715 C C . GLU A 1 93 ? 2.820 57.097 74.574 1.00 29.93 93 GLU A C 1
ATOM 716 O O . GLU A 1 93 ? 2.895 56.544 73.480 1.00 31.25 93 GLU A O 1
ATOM 722 N N . LYS A 1 94 ? 2.748 58.413 74.701 1.00 31.01 94 LYS A N 1
ATOM 723 C CA . LYS A 1 94 ? 2.699 59.246 73.512 1.00 31.06 94 LYS A CA 1
ATOM 724 C C . LYS A 1 94 ? 3.541 60.513 73.647 1.00 32.02 94 LYS A C 1
ATOM 725 O O . LYS A 1 94 ? 3.822 60.977 74.757 1.00 34.82 94 LYS A O 1
ATOM 731 N N . ASN A 1 95 ? 3.931 61.050 72.490 1.00 36.67 95 ASN A N 1
ATOM 732 C CA . ASN A 1 95 ? 4.781 62.230 72.344 1.00 34.93 95 ASN A CA 1
ATOM 733 C C . ASN A 1 95 ? 5.875 62.468 73.399 1.00 28.04 95 ASN A C 1
ATOM 734 O O . ASN A 1 95 ? 6.808 61.676 73.468 1.00 35.64 95 ASN A O 1
ATOM 739 N N . GLU A 1 96 ? 5.812 63.523 74.208 1.00 25.89 96 GLU A N 1
ATOM 740 C CA . GLU A 1 96 ? 6.907 63.745 75.167 1.00 31.59 96 GLU A CA 1
ATOM 741 C C . GLU A 1 96 ? 7.136 62.641 76.200 1.00 27.65 96 GLU A C 1
ATOM 742 O O . GLU A 1 96 ? 8.275 62.415 76.628 1.00 24.26 96 GLU A O 1
ATOM 748 N N . VAL A 1 97 ? 6.062 61.972 76.613 1.00 22.76 97 VAL A N 1
ATOM 749 C CA . VAL A 1 97 ? 6.181 60.886 77.590 1.00 23.23 97 VAL A CA 1
ATOM 750 C C . VAL A 1 97 ? 6.914 59.765 76.884 1.00 21.75 97 VAL A C 1
ATOM 751 O O . VAL A 1 97 ? 7.933 59.253 77.354 1.00 22.77 97 VAL A O 1
ATOM 755 N N . ARG A 1 98 ? 6.367 59.403 75.733 1.00 22.71 98 ARG A N 1
ATOM 756 C CA . ARG A 1 98 ? 6.906 58.358 74.894 1.00 23.35 98 ARG A CA 1
ATOM 757 C C . ARG A 1 98 ? 8.377 58.562 74.558 1.00 24.26 98 ARG A C 1
ATOM 758 O O . ARG A 1 98 ? 9.185 57.640 74.690 1.00 24.87 98 ARG A O 1
ATOM 766 N N . ASP A 1 99 ? 8.727 59.771 74.136 1.00 22.18 99 ASP A N 1
ATOM 767 C CA . ASP A 1 99 ? 10.101 60.078 73.763 1.00 24.70 99 ASP A CA 1
ATOM 768 C C . ASP A 1 99 ? 11.086 60.092 74.941 1.00 23.58 99 ASP A C 1
ATOM 769 O O . ASP A 1 99 ? 12.257 59.748 74.779 1.00 22.54 99 ASP A O 1
ATOM 774 N N . ALA A 1 100 ? 10.614 60.477 76.123 1.00 22.70 100 ALA A N 1
ATOM 775 C CA . ALA A 1 100 ? 11.471 60.507 77.308 1.00 24.08 100 ALA A CA 1
ATOM 776 C C . ALA A 1 100 ? 11.885 59.074 77.620 1.00 22.86 100 ALA A C 1
ATOM 777 O O . ALA A 1 100 ? 13.041 58.797 77.940 1.00 24.06 100 ALA A O 1
ATOM 779 N N . ALA A 1 101 ? 10.922 58.168 77.518 1.00 19.44 101 ALA A N 1
ATOM 780 C CA . ALA A 1 101 ? 11.166 56.758 77.778 1.00 20.75 101 ALA A CA 1
ATOM 781 C C . ALA A 1 101 ? 12.052 56.141 76.696 1.00 18.56 101 ALA A C 1
ATOM 782 O O . ALA A 1 101 ? 12.945 55.360 76.998 1.00 19.79 101 ALA A O 1
ATOM 784 N N . LEU A 1 102 ? 11.812 56.494 75.440 1.00 20.33 102 LEU A N 1
ATOM 785 C CA . LEU A 1 102 ? 12.617 55.941 74.348 1.00 21.65 102 LEU A CA 1
ATOM 786 C C . LEU A 1 102 ? 14.077 56.361 74.480 1.00 20.23 102 LEU A C 1
ATOM 787 O O . LEU A 1 102 ? 14.986 55.542 74.346 1.00 20.70 102 LEU A O 1
ATOM 792 N N . ILE A 1 103 ? 14.300 57.634 74.784 1.00 21.38 103 ILE A N 1
ATOM 793 C CA . ILE A 1 103 ? 15.644 58.157 74.961 1.00 20.56 103 ILE A CA 1
ATOM 794 C C . ILE A 1 103 ? 16.292 57.482 76.169 1.00 20.80 103 ILE A C 1
ATOM 795 O O . ILE A 1 103 ? 17.437 57.042 76.104 1.00 20.29 103 ILE A O 1
ATOM 800 N N . ALA A 1 104 ? 15.540 57.374 77.260 1.00 21.48 104 ALA A N 1
ATOM 801 C CA . ALA A 1 104 ? 16.044 56.737 78.472 1.00 18.83 104 ALA A CA 1
ATOM 802 C C . ALA A 1 104 ? 16.385 55.266 78.220 1.00 20.57 104 ALA A C 1
ATOM 803 O O . ALA A 1 104 ? 17.406 54.773 78.698 1.00 23.91 104 ALA A O 1
ATOM 805 N N . ALA A 1 105 ? 15.533 54.566 77.480 1.00 20.91 105 ALA A N 1
ATOM 806 C CA . ALA A 1 105 ? 15.794 53.166 77.178 1.00 21.65 105 ALA A CA 1
ATOM 807 C C . ALA A 1 105 ? 17.067 53.079 76.345 1.00 21.31 105 ALA A C 1
ATOM 808 O O . ALA A 1 105 ? 17.907 52.215 76.575 1.00 19.44 105 ALA A O 1
ATOM 810 N N . ALA A 1 106 ? 17.209 53.984 75.382 1.00 20.11 106 ALA A N 1
ATOM 811 C CA . ALA A 1 106 ? 18.389 54.005 74.523 1.00 22.31 106 ALA A CA 1
ATOM 812 C C . ALA A 1 106 ? 19.657 54.317 75.314 1.00 24.39 106 ALA A C 1
ATOM 813 O O . ALA A 1 106 ? 20.739 53.833 74.975 1.00 27.38 106 ALA A O 1
ATOM 815 N N . GLN A 1 107 ? 19.529 55.130 76.364 1.00 21.11 107 GLN A N 1
ATOM 816 C CA . GLN A 1 107 ? 20.678 55.473 77.195 1.00 23.44 107 GLN A CA 1
ATOM 817 C C . GLN A 1 107 ? 21.106 54.258 78.028 1.00 22.66 107 GLN A C 1
ATOM 818 O O . GLN A 1 107 ? 22.272 54.137 78.403 1.00 23.54 107 GLN A O 1
ATOM 824 N N . LYS A 1 108 ? 20.154 53.372 78.322 1.00 23.18 108 LYS A N 1
ATOM 825 C CA . LYS A 1 108 ? 20.453 52.155 79.081 1.00 27.84 108 LYS A CA 1
ATOM 826 C C . LYS A 1 108 ? 21.271 51.245 78.171 1.00 23.93 108 LYS A C 1
ATOM 827 O O . LYS A 1 108 ? 22.224 50.600 78.610 1.00 21.88 108 LYS A O 1
ATOM 833 N N . VAL A 1 109 ? 20.875 51.188 76.902 1.00 21.58 109 VAL A N 1
ATOM 834 C CA . VAL A 1 109 ? 21.585 50.382 75.919 1.00 20.55 109 VAL A CA 1
ATOM 835 C C . VAL A 1 109 ? 23.003 50.953 75.823 1.00 19.89 109 VAL A C 1
ATOM 836 O O . VAL A 1 109 ? 23.977 50.201 75.764 1.00 19.79 109 VAL A O 1
ATOM 840 N N . GLU A 1 110 ? 23.132 52.276 75.859 1.00 23.02 110 GLU A N 1
ATOM 841 C CA . GLU A 1 110 ? 24.461 52.878 75.787 1.00 22.28 110 GLU A CA 1
ATOM 842 C C . GLU A 1 110 ? 25.289 52.632 77.049 1.00 26.00 110 GLU A C 1
ATOM 843 O O . GLU A 1 110 ? 26.498 52.438 76.964 1.00 20.85 110 GLU A O 1
ATOM 849 N N . HIS A 1 111 ? 24.654 52.629 78.217 1.00 21.80 111 HIS A N 1
ATOM 850 C CA . HIS A 1 111 ? 25.393 52.374 79.451 1.00 23.10 111 HIS A CA 1
ATOM 851 C C . HIS A 1 111 ? 26.053 51.004 79.292 1.00 23.97 111 HIS A C 1
ATOM 852 O O . HIS A 1 111 ? 27.240 50.830 79.584 1.00 21.13 111 HIS A O 1
ATOM 859 N N . TYR A 1 112 ? 25.281 50.041 78.800 1.00 21.30 112 TYR A N 1
ATOM 860 C CA . TYR A 1 112 ? 25.778 48.689 78.591 1.00 22.38 112 TYR A CA 1
ATOM 861 C C . TYR A 1 112 ? 26.898 48.632 77.548 1.00 25.53 112 TYR A C 1
ATOM 862 O O . TYR A 1 112 ? 27.935 48.025 77.777 1.00 22.78 112 TYR A O 1
ATOM 871 N N . GLU A 1 113 ? 26.690 49.265 76.402 1.00 23.27 113 GLU A N 1
ATOM 872 C CA . GLU A 1 113 ? 27.705 49.224 75.353 1.00 27.41 113 GLU A CA 1
ATOM 873 C C . GLU A 1 113 ? 29.025 49.857 75.759 1.00 23.82 113 GLU A C 1
ATOM 874 O O . GLU A 1 113 ? 30.091 49.279 75.541 1.00 24.96 113 GLU A O 1
ATOM 880 N N . ILE A 1 114 ? 28.954 51.035 76.368 1.00 22.66 114 ILE A N 1
ATOM 881 C CA . ILE A 1 114 ? 30.146 51.732 76.824 1.00 24.32 114 ILE A CA 1
ATOM 882 C C . ILE A 1 114 ? 30.947 50.864 77.803 1.00 27.39 114 ILE A C 1
ATOM 883 O O . ILE A 1 114 ? 32.152 50.676 77.636 1.00 26.46 114 ILE A O 1
ATOM 888 N N . ALA A 1 115 ? 30.273 50.319 78.810 1.00 22.25 115 ALA A N 1
ATOM 889 C CA . ALA A 1 115 ? 30.942 49.465 79.779 1.00 23.04 115 ALA A CA 1
ATOM 890 C C . ALA A 1 115 ? 31.542 48.239 79.085 1.00 24.84 115 ALA A C 1
ATOM 891 O O . ALA A 1 115 ? 32.632 47.791 79.454 1.00 19.90 115 ALA A O 1
ATOM 893 N N . SER A 1 116 ? 30.833 47.700 78.087 1.00 25.58 116 SER A N 1
ATOM 894 C CA . SER A 1 116 ? 31.305 46.528 77.341 1.00 25.50 116 SER A CA 1
ATOM 895 C C . SER A 1 116 ? 32.605 46.807 76.580 1.00 25.11 116 SER A C 1
ATOM 896 O O . SER A 1 116 ? 33.562 46.043 76.652 1.00 22.77 116 SER A O 1
ATOM 899 N N . TYR A 1 117 ? 32.625 47.900 75.829 1.00 27.56 117 TYR A N 1
ATOM 900 C CA . TYR A 1 117 ? 33.809 48.246 75.053 1.00 25.57 117 TYR A CA 1
ATOM 901 C C . TYR A 1 117 ? 34.956 48.731 75.931 1.00 27.01 117 TYR A C 1
ATOM 902 O O . TYR A 1 117 ? 36.124 48.584 75.572 1.00 26.13 117 TYR A O 1
ATOM 911 N N . GLY A 1 118 ? 34.626 49.314 77.079 1.00 28.66 118 GLY A N 1
ATOM 912 C CA . GLY A 1 118 ? 35.667 49.767 77.980 1.00 29.06 118 GLY A CA 1
ATOM 913 C C . GLY A 1 118 ? 36.408 48.522 78.436 1.00 29.89 118 GLY A C 1
ATOM 914 O O . GLY A 1 118 ? 37.637 48.473 78.432 1.00 24.69 118 GLY A O 1
ATOM 915 N N . THR A 1 119 ? 35.641 47.498 78.798 1.00 27.35 119 THR A N 1
ATOM 916 C CA . THR A 1 119 ? 36.187 46.223 79.254 1.00 26.23 119 THR A CA 1
ATOM 917 C C . THR A 1 119 ? 36.995 45.522 78.152 1.00 30.05 119 THR A C 1
ATOM 918 O O . THR A 1 119 ? 38.115 45.078 78.389 1.00 28.54 119 THR A O 1
ATOM 922 N N . LEU A 1 120 ? 36.435 45.441 76.947 1.00 25.57 120 LEU A N 1
ATOM 923 C CA . LEU A 1 120 ? 37.119 44.784 75.829 1.00 30.13 120 LEU A CA 1
ATOM 924 C C . LEU A 1 120 ? 38.417 45.494 75.442 1.00 28.76 120 LEU A C 1
ATOM 925 O O . LEU A 1 120 ? 39.427 44.844 75.165 1.00 26.62 120 LEU A O 1
ATOM 930 N N . ALA A 1 121 ? 38.393 46.822 75.425 1.00 30.58 121 ALA A N 1
ATOM 931 C CA . ALA A 1 121 ? 39.578 47.600 75.074 1.00 26.43 121 ALA A CA 1
ATOM 932 C C . ALA A 1 121 ? 40.713 47.369 76.078 1.00 33.79 121 ALA A C 1
ATOM 933 O O . ALA A 1 121 ? 41.872 47.218 75.683 1.00 25.87 121 ALA A O 1
ATOM 935 N N . THR A 1 122 ? 40.380 47.338 77.371 1.00 28.15 122 THR A N 1
ATOM 936 C CA . THR A 1 122 ? 41.385 47.115 78.415 1.00 22.35 122 THR A CA 1
ATOM 937 C C . THR A 1 122 ? 41.943 45.694 78.309 1.00 21.61 122 THR A C 1
ATOM 938 O O . THR A 1 122 ? 43.159 45.493 78.390 1.00 28.98 122 THR A O 1
ATOM 942 N N . LEU A 1 123 ? 41.069 44.711 78.109 1.00 23.36 123 LEU A N 1
ATOM 943 C CA . LEU A 1 123 ? 41.514 43.328 77.978 1.00 27.04 123 LEU A CA 1
ATOM 944 C C . LEU A 1 123 ? 42.429 43.196 76.764 1.00 31.49 123 LEU A C 1
ATOM 945 O O . LEU A 1 123 ? 43.500 42.603 76.847 1.00 29.35 123 LEU A O 1
ATOM 950 N N . ALA A 1 124 ? 42.009 43.758 75.637 1.00 31.99 124 ALA A N 1
ATOM 951 C CA . ALA A 1 124 ? 42.819 43.701 74.430 1.00 29.41 124 ALA A CA 1
ATOM 952 C C . ALA A 1 124 ? 44.182 44.327 74.716 1.00 35.13 124 ALA A C 1
ATOM 953 O O . ALA A 1 124 ? 45.213 43.769 74.343 1.00 38.84 124 ALA A O 1
ATOM 955 N N . GLU A 1 125 ? 44.189 45.477 75.385 1.00 30.47 125 GLU A N 1
ATOM 956 C CA . GLU A 1 125 ? 45.449 46.143 75.707 1.00 32.56 125 GLU A CA 1
ATOM 957 C C . GLU A 1 125 ? 46.338 45.267 76.569 1.00 46.28 125 GLU A C 1
ATOM 958 O O . GLU A 1 125 ? 47.537 45.126 76.314 1.00 25.46 125 GLU A O 1
ATOM 964 N N . GLN A 1 126 ? 45.739 44.679 77.595 1.00 35.44 126 GLN A N 1
ATOM 965 C CA . GLN 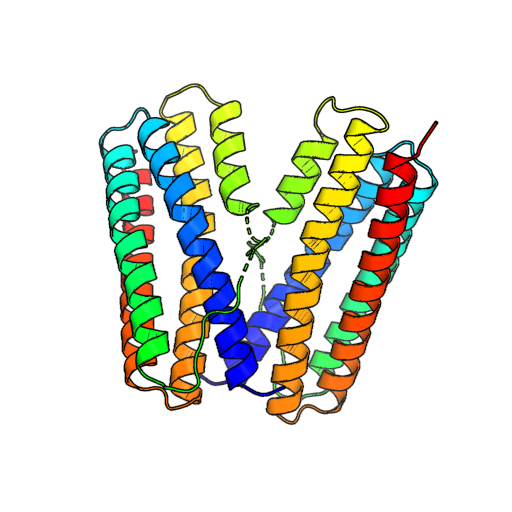A 1 126 ? 46.464 43.822 78.514 1.00 39.56 126 GLN A CA 1
ATOM 966 C C . GLN A 1 126 ? 46.924 42.505 77.896 1.00 35.33 126 GLN A C 1
ATOM 967 O O . GLN A 1 126 ? 47.808 41.842 78.439 1.00 31.22 126 GLN A O 1
ATOM 973 N N . LEU A 1 127 ? 46.336 42.120 76.765 1.00 31.36 127 LEU A N 1
ATOM 974 C CA . LEU A 1 127 ? 46.740 40.878 76.109 1.00 28.96 127 LEU A CA 1
ATOM 975 C C . LEU A 1 127 ? 47.785 41.154 75.029 1.00 33.65 127 LEU A C 1
ATOM 976 O O . LEU A 1 127 ? 48.254 40.241 74.357 1.00 35.63 127 LEU A O 1
ATOM 981 N N . GLY A 1 128 ? 48.144 42.421 74.870 1.00 29.58 128 GLY A N 1
ATOM 982 C CA . GLY A 1 128 ? 49.133 42.786 73.873 1.00 36.96 128 GLY A CA 1
ATOM 983 C C . GLY A 1 128 ? 48.583 42.909 72.464 1.00 44.17 128 GLY A C 1
ATOM 984 O O . GLY A 1 128 ? 49.351 42.873 71.502 1.00 36.30 128 GLY A O 1
ATOM 985 N N . TYR A 1 129 ? 47.262 43.029 72.330 1.00 34.54 129 TYR A N 1
ATOM 986 C CA . TYR A 1 129 ? 46.648 43.185 71.009 1.00 47.08 129 TYR A CA 1
ATOM 987 C C . TYR A 1 129 ? 46.484 44.672 70.739 1.00 35.49 129 TYR A C 1
ATOM 988 O O . TYR A 1 129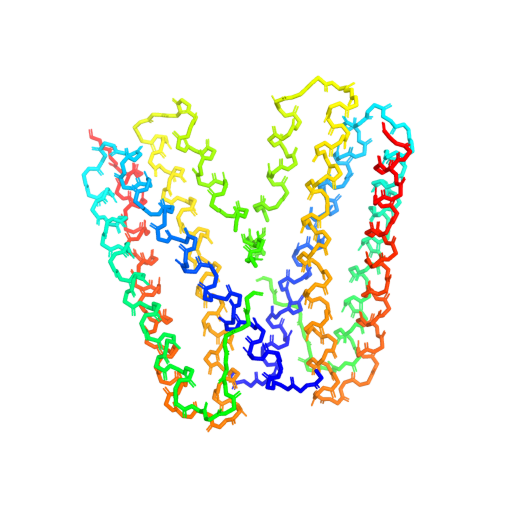 ? 45.403 45.232 70.911 1.00 39.08 129 TYR A O 1
ATOM 997 N N . ARG A 1 130 ? 47.573 45.295 70.306 1.00 36.09 130 ARG A N 1
ATOM 998 C CA . ARG A 1 130 ? 47.626 46.723 70.023 1.00 40.91 130 ARG A CA 1
ATOM 999 C C . ARG A 1 130 ? 46.553 47.246 69.061 1.00 33.54 130 ARG A C 1
ATOM 1000 O O . ARG A 1 130 ? 45.803 48.160 69.399 1.00 29.65 130 ARG A O 1
ATOM 1008 N N . LYS A 1 131 ? 46.482 46.674 67.864 1.00 35.42 131 LYS A N 1
ATOM 1009 C CA . LYS A 1 131 ? 45.510 47.118 66.870 1.00 34.27 131 LYS A CA 1
ATOM 1010 C C . LYS A 1 131 ? 44.083 46.948 67.376 1.00 32.33 131 LYS A C 1
ATOM 1011 O O . LYS A 1 131 ? 43.216 47.785 67.115 1.00 37.11 131 LYS A O 1
ATOM 1017 N N . ALA A 1 132 ? 43.836 45.862 68.098 1.00 30.03 132 ALA A N 1
ATOM 1018 C CA . ALA A 1 132 ? 42.507 45.619 68.635 1.00 29.16 132 ALA A CA 1
ATOM 1019 C C . ALA A 1 132 ? 42.150 46.716 69.639 1.00 32.28 132 ALA A C 1
ATOM 1020 O O . ALA A 1 132 ? 41.080 47.313 69.543 1.00 32.05 132 ALA A O 1
ATOM 1022 N N . ALA A 1 133 ? 43.044 47.000 70.585 1.00 27.61 133 ALA A N 1
ATOM 1023 C CA . ALA A 1 133 ? 42.766 48.031 71.586 1.00 30.03 133 ALA A CA 1
ATOM 1024 C C . ALA A 1 133 ? 42.406 49.370 70.949 1.00 31.75 133 ALA A C 1
ATOM 1025 O O . ALA A 1 133 ? 41.476 50.047 71.386 1.00 32.14 133 ALA A O 1
ATOM 1027 N N . LYS A 1 134 ? 43.152 49.749 69.918 1.00 34.44 134 LYS A N 1
ATOM 1028 C CA . LYS A 1 134 ? 42.923 51.010 69.230 1.00 31.30 134 LYS A CA 1
ATOM 1029 C C . LYS A 1 134 ? 41.534 51.018 68.606 1.00 26.62 134 LYS A C 1
ATOM 1030 O O . LYS A 1 134 ? 40.808 52.008 68.690 1.00 30.49 134 LYS A O 1
ATOM 1036 N N . LEU A 1 135 ? 41.171 49.908 67.975 1.00 29.23 135 LEU A N 1
ATOM 1037 C CA . LEU A 1 135 ? 39.870 49.792 67.339 1.00 29.61 135 LEU A CA 1
ATOM 1038 C C . LEU A 1 135 ? 38.743 49.832 68.349 1.00 31.66 135 LEU A C 1
ATOM 1039 O O . LEU A 1 135 ? 37.748 50.517 68.152 1.00 24.78 135 LEU A O 1
ATOM 1044 N N . LEU A 1 136 ? 38.899 49.079 69.430 1.00 23.72 136 LEU A N 1
ATOM 1045 C CA . LEU A 1 136 ? 37.868 49.038 70.447 1.00 25.85 136 LEU A CA 1
ATOM 1046 C C . LEU A 1 136 ? 37.684 50.395 71.116 1.00 24.18 136 LEU A C 1
ATOM 1047 O O . LEU A 1 136 ? 36.566 50.747 71.497 1.00 23.05 136 LEU A O 1
ATOM 1052 N N . LYS A 1 137 ? 38.762 51.166 71.256 1.00 23.88 137 LYS A N 1
ATOM 1053 C CA . LYS A 1 137 ? 38.626 52.478 71.869 1.00 24.85 137 LYS A CA 1
ATOM 1054 C C . LYS A 1 137 ? 37.891 53.405 70.899 1.00 34.10 137 LYS A C 1
ATOM 1055 O O . LYS A 1 137 ? 37.244 54.367 71.318 1.00 27.78 137 LYS A O 1
ATOM 1061 N N . GLU A 1 138 ? 37.971 53.103 69.604 1.00 26.94 138 GLU A N 1
ATOM 1062 C CA . GLU A 1 138 ? 37.277 53.917 68.616 1.00 27.60 138 GLU A CA 1
ATOM 1063 C C . GLU A 1 138 ? 35.778 53.706 68.766 1.00 26.05 138 GLU A C 1
ATOM 1064 O O . GLU A 1 138 ? 35.003 54.659 68.712 1.00 26.67 138 GLU A O 1
ATOM 1070 N N . THR A 1 139 ? 35.357 52.466 68.959 1.00 26.86 139 THR A N 1
ATOM 1071 C CA . THR A 1 139 ? 33.939 52.217 69.128 1.00 24.55 139 THR A CA 1
ATOM 1072 C C . THR A 1 139 ? 33.514 52.809 70.463 1.00 25.72 139 THR A C 1
ATOM 1073 O O . THR A 1 139 ? 32.475 53.461 70.559 1.00 26.38 139 THR A O 1
ATOM 1077 N N . LEU A 1 140 ? 34.337 52.608 71.487 1.00 32.07 140 LEU A N 1
ATOM 1078 C CA . LEU A 1 140 ? 34.028 53.148 72.802 1.00 27.98 140 LEU A CA 1
ATOM 1079 C C . LEU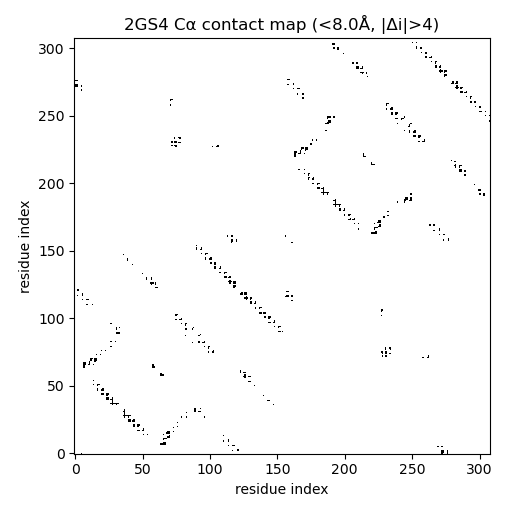 A 1 140 ? 33.695 54.632 72.696 1.00 29.11 140 LEU A C 1
ATOM 1080 O O . LEU A 1 140 ? 32.667 55.078 73.188 1.00 24.06 140 LEU A O 1
ATOM 1085 N N . GLU A 1 141 ? 34.555 55.392 72.029 1.00 28.19 141 GLU A N 1
ATOM 1086 C CA . GLU A 1 141 ? 34.329 56.827 71.894 1.00 28.55 141 GLU A CA 1
ATOM 1087 C C . GLU A 1 141 ? 33.073 57.181 71.096 1.00 29.91 141 GLU A C 1
ATOM 1088 O O . GLU A 1 141 ? 32.405 58.169 71.403 1.00 30.67 141 GLU A O 1
ATOM 1094 N N . GLU A 1 142 ? 32.744 56.390 70.075 1.00 29.25 142 GLU A N 1
ATOM 1095 C CA . GLU A 1 142 ? 31.548 56.670 69.285 1.00 28.27 142 GLU A CA 1
ATOM 1096 C C . GLU A 1 142 ? 30.307 56.473 70.146 1.00 26.78 142 GLU A C 1
ATOM 1097 O O . GLU A 1 142 ? 29.354 57.246 70.067 1.00 27.12 142 GLU A O 1
ATOM 1103 N N . GLU A 1 143 ? 30.320 55.429 70.966 1.00 26.47 143 GLU A N 1
ATOM 1104 C CA . GLU A 1 143 ? 29.188 55.146 71.839 1.00 28.80 143 GLU A CA 1
ATOM 1105 C C . GLU A 1 143 ? 29.039 56.244 72.882 1.00 26.04 143 GLU A C 1
ATOM 1106 O O . GLU A 1 143 ? 27.921 56.602 73.263 1.00 24.66 143 GLU A O 1
ATOM 1112 N N . LYS A 1 144 ? 30.162 56.779 73.343 1.00 22.87 144 LYS A N 1
ATOM 1113 C CA . LYS A 1 144 ? 30.112 57.867 74.308 1.00 28.49 144 LYS A CA 1
ATOM 1114 C C . LYS A 1 144 ? 29.501 59.095 73.627 1.00 32.83 144 LYS A C 1
ATOM 1115 O O . LYS A 1 144 ? 28.647 59.767 74.203 1.00 27.95 144 LYS A O 1
ATOM 1121 N N . ALA A 1 145 ? 29.909 59.371 72.390 1.00 26.61 145 ALA A N 1
ATOM 1122 C CA . ALA A 1 145 ? 29.353 60.518 71.676 1.00 29.49 145 ALA A CA 1
ATOM 1123 C C . ALA A 1 145 ? 27.872 60.284 71.388 1.00 26.12 145 ALA A C 1
ATOM 1124 O O . ALA A 1 145 ? 27.062 61.215 71.438 1.00 24.21 145 ALA A O 1
ATOM 1126 N N . THR A 1 146 ? 27.514 59.042 71.080 1.00 24.86 146 THR A N 1
ATOM 1127 C CA . THR A 1 146 ? 26.119 58.729 70.808 1.00 26.63 146 THR A CA 1
ATOM 1128 C C . THR A 1 146 ? 25.323 58.977 72.090 1.00 26.33 146 THR A C 1
ATOM 1129 O O . THR A 1 146 ? 24.231 59.533 72.055 1.00 24.27 146 THR A O 1
ATOM 1133 N N . ASP A 1 147 ? 25.893 58.602 73.232 1.00 25.82 147 ASP A N 1
ATOM 1134 C CA . ASP A 1 147 ? 25.213 58.813 74.498 1.00 25.13 147 ASP A CA 1
ATOM 1135 C C . ASP A 1 147 ? 25.036 60.311 74.786 1.00 30.55 147 ASP A C 1
ATOM 1136 O O . ASP A 1 147 ? 23.966 60.729 75.224 1.00 28.01 147 ASP A O 1
ATOM 1141 N N . ILE A 1 148 ? 26.064 61.121 74.530 1.00 24.39 148 ILE A N 1
ATOM 1142 C CA . ILE A 1 148 ? 25.964 62.560 74.775 1.00 28.45 148 ILE A CA 1
ATOM 1143 C C . ILE A 1 148 ? 24.866 63.170 73.906 1.00 28.28 148 ILE A C 1
ATOM 1144 O O . ILE A 1 148 ? 24.145 64.065 74.347 1.00 27.29 148 ILE A O 1
ATOM 1149 N N . LYS A 1 149 ? 24.738 62.685 72.675 1.00 26.46 149 LYS A N 1
ATOM 1150 C CA . LYS A 1 149 ? 23.707 63.192 71.782 1.00 29.09 149 LYS A CA 1
ATOM 1151 C C . LYS A 1 149 ? 22.331 62.821 72.347 1.00 29.29 149 LYS A C 1
ATOM 1152 O O . LYS A 1 149 ? 21.398 63.616 72.280 1.00 32.39 149 LYS A O 1
ATOM 1158 N N . LEU A 1 150 ? 22.209 61.619 72.908 1.00 28.38 150 LEU A N 1
ATOM 1159 C CA . LEU A 1 150 ? 20.943 61.175 73.496 1.00 29.53 150 LEU A CA 1
ATOM 1160 C C . LEU A 1 150 ? 20.579 62.054 74.686 1.00 33.01 150 LEU A C 1
ATOM 1161 O O . LEU A 1 150 ? 19.405 62.331 74.926 1.00 34.39 150 LEU A O 1
ATOM 1166 N N . THR A 1 151 ? 21.587 62.493 75.431 1.00 33.34 151 THR A N 1
ATOM 1167 C CA . THR A 1 151 ? 21.337 63.352 76.582 1.00 34.11 151 THR A CA 1
ATOM 1168 C C . THR A 1 151 ? 20.874 64.736 76.134 1.00 35.73 151 THR A C 1
ATOM 1169 O O . THR A 1 151 ? 19.997 65.336 76.755 1.00 45.13 151 THR A O 1
ATOM 1173 N N . ASP A 1 152 ? 21.471 65.244 75.058 1.00 34.03 152 ASP A N 1
ATOM 1174 C CA . ASP A 1 152 ? 21.090 66.551 74.532 1.00 28.58 152 ASP A CA 1
ATOM 1175 C C . ASP A 1 152 ? 19.629 66.457 74.122 1.00 25.60 152 ASP A C 1
ATOM 1176 O O . ASP A 1 152 ? 18.855 67.391 74.298 1.00 27.90 152 ASP A O 1
ATOM 1181 N N . LEU A 1 153 ? 19.256 65.308 73.571 1.00 27.92 153 LEU A N 1
ATOM 1182 C CA . LEU A 1 153 ? 17.887 65.094 73.134 1.00 25.14 153 LEU A CA 1
ATOM 1183 C C . LEU A 1 153 ? 16.940 64.988 74.321 1.00 22.69 153 LEU A C 1
ATOM 1184 O O . LEU A 1 153 ? 15.831 65.507 74.276 1.00 26.23 153 LEU A O 1
ATOM 1189 N N . ALA A 1 154 ? 17.376 64.333 75.391 1.00 22.74 154 ALA A N 1
ATOM 1190 C CA . ALA A 1 154 ? 16.525 64.219 76.570 1.00 26.38 154 ALA A CA 1
ATOM 1191 C C . ALA A 1 154 ? 16.265 65.620 77.109 1.00 27.95 154 ALA A C 1
ATOM 1192 O O . ALA A 1 154 ? 15.130 65.958 77.457 1.00 28.97 154 ALA A O 1
ATOM 1194 N N . ILE A 1 155 ? 17.317 66.437 77.162 1.00 25.91 155 ILE A N 1
ATOM 1195 C CA . ILE A 1 155 ? 17.175 67.805 77.641 1.00 32.44 155 ILE A CA 1
ATOM 1196 C C . ILE A 1 155 ? 16.139 68.516 76.766 1.00 36.48 155 ILE A C 1
ATOM 1197 O O . ILE A 1 155 ? 15.198 69.114 77.283 1.00 35.82 155 ILE A O 1
ATOM 1202 N N . ASN A 1 156 ? 16.286 68.427 75.444 1.00 42.08 156 ASN A N 1
ATOM 1203 C CA . ASN A 1 156 ? 15.332 69.080 74.546 1.00 30.21 156 ASN A CA 1
ATOM 1204 C C . ASN A 1 156 ? 13.894 68.611 74.797 1.00 31.49 156 ASN A C 1
ATOM 1205 O O . ASN A 1 156 ? 12.976 69.424 74.810 1.00 34.10 156 ASN A O 1
ATOM 1210 N N . ASN A 1 157 ? 13.696 67.306 74.984 1.00 26.02 157 ASN A N 1
ATOM 1211 C CA . ASN A 1 157 ? 12.351 66.769 75.213 1.00 28.01 157 ASN A CA 1
ATOM 1212 C C . ASN A 1 157 ? 11.782 67.283 76.529 1.00 27.58 157 ASN A C 1
ATOM 1213 O O . ASN A 1 157 ? 10.573 67.489 76.656 1.00 37.64 157 ASN A O 1
ATOM 1218 N N . VAL A 1 158 ? 12.655 67.488 77.508 1.00 26.90 158 VAL A N 1
ATOM 1219 C CA . VAL A 1 158 ? 12.229 67.989 78.805 1.00 35.90 158 VAL A CA 1
ATOM 1220 C C . VAL A 1 158 ? 11.782 69.447 78.682 1.00 41.40 158 VAL A C 1
ATOM 1221 O O . VAL A 1 158 ? 10.841 69.871 79.353 1.00 34.19 158 VAL A O 1
ATOM 1225 N N . ASN A 1 159 ? 12.448 70.200 77.807 1.00 38.88 159 ASN A N 1
ATOM 1226 C CA . ASN A 1 159 ? 12.142 71.619 77.596 1.00 36.15 159 ASN A CA 1
ATOM 1227 C C . ASN A 1 159 ? 11.168 71.914 76.459 1.00 38.45 159 ASN A C 1
ATOM 1228 O O . ASN A 1 159 ? 10.833 73.069 76.195 1.00 42.60 159 ASN A O 1
ATOM 1233 N N . LYS A 1 160 ? 10.724 70.858 75.791 1.00 33.55 160 LYS A N 1
ATOM 1234 C CA . LYS A 1 160 ? 9.782 70.956 74.688 1.00 36.48 160 LYS A CA 1
ATOM 1235 C C . LYS A 1 160 ? 8.533 71.750 75.097 1.00 42.11 160 LYS A C 1
ATOM 1236 O O . LYS A 1 160 ? 7.881 71.426 76.092 1.00 59.03 160 LYS A O 1
ATOM 1242 N N . LYS A 1 161 ? 8.223 72.796 74.335 1.00 46.62 161 LYS A N 1
ATOM 1243 C CA . LYS A 1 161 ? 7.038 73.635 74.556 1.00 56.33 161 LYS A CA 1
ATOM 1244 C C . LYS A 1 161 ? 6.590 74.093 73.173 1.00 67.94 161 LYS A C 1
ATOM 1245 O O . LYS A 1 161 ? 5.378 74.034 72.875 1.00 75.05 161 LYS A O 1
ATOM 1251 N N . LYS B 1 4 ? 43.047 50.737 84.039 1.00 64.13 4 LYS B N 1
ATOM 1252 C CA . LYS B 1 4 ? 43.566 50.241 82.735 1.00 54.25 4 LYS B CA 1
ATOM 1253 C C . LYS B 1 4 ? 44.281 48.908 82.912 1.00 41.96 4 LYS B C 1
ATOM 1254 O O . LYS B 1 4 ? 45.065 48.494 82.052 1.00 38.39 4 LYS B O 1
ATOM 1260 N N . THR B 1 5 ? 44.003 48.242 84.030 1.00 31.90 5 THR B N 1
ATOM 1261 C CA . THR B 1 5 ? 44.621 46.956 84.335 1.00 28.22 5 THR B CA 1
ATOM 1262 C C . THR B 1 5 ? 43.573 45.869 84.475 1.00 32.65 5 THR B C 1
ATOM 1263 O O . THR B 1 5 ? 42.377 46.151 84.566 1.00 33.25 5 THR B O 1
ATOM 1267 N N . ILE B 1 6 ? 44.039 44.624 84.514 1.00 31.82 6 ILE B N 1
ATOM 1268 C CA . ILE B 1 6 ? 43.149 43.485 84.690 1.00 35.86 6 ILE B CA 1
ATOM 1269 C C . ILE B 1 6 ? 42.444 43.648 86.035 1.00 31.58 6 ILE B C 1
ATOM 1270 O O . ILE B 1 6 ? 41.273 43.298 86.163 1.00 26.39 6 ILE B O 1
ATOM 1275 N N . GLU B 1 7 ? 43.132 44.190 87.041 1.00 29.24 7 GLU B N 1
ATOM 1276 C CA . GLU B 1 7 ? 42.443 44.349 88.314 1.00 27.11 7 GLU B CA 1
ATOM 1277 C C . GLU B 1 7 ? 41.325 45.371 88.172 1.00 24.09 7 GLU B C 1
ATOM 1278 O O . GLU B 1 7 ? 40.302 45.261 88.838 1.00 28.64 7 GLU B O 1
ATOM 1284 N N . ASP B 1 8 ? 41.505 46.364 87.306 1.00 24.01 8 ASP B N 1
ATOM 1285 C CA . ASP B 1 8 ? 40.460 47.365 87.118 1.00 32.46 8 ASP B CA 1
ATOM 1286 C C . ASP B 1 8 ? 39.245 46.719 86.468 1.00 26.40 8 ASP B C 1
ATOM 1287 O O . ASP B 1 8 ? 38.104 47.047 86.793 1.00 25.56 8 ASP B O 1
ATOM 1292 N N . VAL B 1 9 ? 39.488 45.798 85.542 1.00 26.48 9 VAL B N 1
ATOM 1293 C CA . VAL B 1 9 ? 38.386 45.125 84.877 1.00 27.14 9 VAL B CA 1
ATOM 1294 C C . VAL B 1 9 ? 37.639 44.256 85.890 1.00 24.96 9 VAL B C 1
ATOM 1295 O O . VAL B 1 9 ? 36.415 44.257 85.934 1.00 21.02 9 VAL B O 1
ATOM 1299 N N . PHE B 1 10 ? 38.384 43.543 86.729 1.00 24.52 10 PHE B N 1
ATOM 1300 C CA . PHE B 1 10 ? 37.788 42.689 87.751 1.00 22.78 10 PHE B CA 1
ATOM 1301 C C . PHE B 1 10 ? 36.926 43.47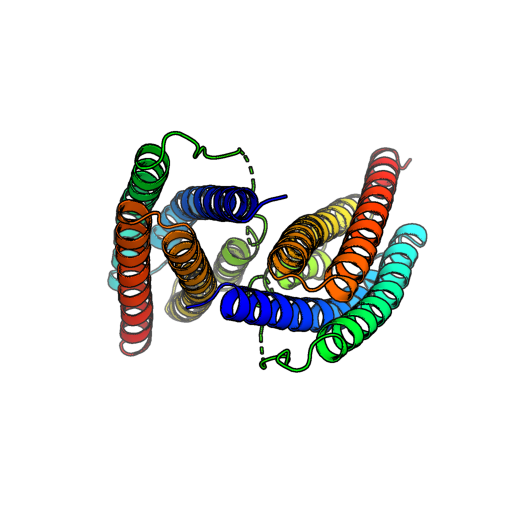9 88.742 1.00 21.48 10 PHE B C 1
ATOM 1302 O O . PHE B 1 10 ? 35.814 43.061 89.072 1.00 22.66 10 PHE B O 1
ATOM 1310 N N . ILE B 1 11 ? 37.440 44.608 89.226 1.00 20.58 11 ILE B N 1
ATOM 1311 C CA . ILE B 1 11 ? 36.679 45.437 90.159 1.00 22.18 11 ILE B CA 1
ATOM 1312 C C . ILE B 1 11 ? 35.413 45.935 89.471 1.00 21.86 11 ILE B C 1
ATOM 1313 O O . ILE B 1 11 ? 34.331 45.962 90.074 1.00 20.79 11 ILE B O 1
ATOM 1318 N N . HIS B 1 12 ? 35.547 46.322 88.208 1.00 20.13 12 HIS B N 1
ATOM 1319 C CA . HIS B 1 12 ? 34.404 46.804 87.448 1.00 25.77 12 HIS B CA 1
ATOM 1320 C C . HIS B 1 12 ? 33.337 45.719 87.334 1.00 22.26 12 HIS B C 1
ATOM 1321 O O . HIS B 1 12 ? 32.155 45.972 87.572 1.00 26.67 12 HIS B O 1
ATOM 1328 N N . LEU B 1 13 ? 33.753 44.514 86.965 1.00 26.03 13 LEU B N 1
ATOM 1329 C CA . LEU B 1 13 ? 32.805 43.421 86.829 1.00 21.89 13 LEU B CA 1
ATOM 1330 C C . LEU B 1 13 ? 32.216 42.964 88.166 1.00 24.43 13 LEU B C 1
ATOM 1331 O O . LEU B 1 13 ? 31.028 42.639 88.233 1.00 22.28 13 LEU B O 1
ATOM 1336 N N . LEU B 1 14 ? 33.023 42.967 89.229 1.00 22.59 14 LEU B N 1
ATOM 1337 C CA . LEU B 1 14 ? 32.522 42.559 90.543 1.00 21.13 14 LEU B CA 1
ATOM 1338 C C . LEU B 1 14 ? 31.494 43.583 91.026 1.00 21.61 14 LEU B C 1
ATOM 1339 O O . LEU B 1 14 ? 30.471 43.230 91.611 1.00 24.30 14 LEU B O 1
ATOM 1344 N N . SER B 1 15 ? 31.774 44.858 90.778 1.00 25.02 15 SER B N 1
ATOM 1345 C CA . SER B 1 15 ? 30.873 45.931 91.179 1.00 26.14 15 SER B CA 1
ATOM 1346 C C . SER B 1 15 ? 29.538 45.800 90.455 1.00 24.23 15 SER B C 1
ATOM 1347 O O . SER B 1 15 ? 28.478 46.023 91.038 1.00 21.14 15 SER B O 1
ATOM 1350 N N . ASP B 1 16 ? 29.595 45.430 89.179 1.00 23.97 16 ASP B N 1
ATOM 1351 C CA . ASP B 1 16 ? 28.387 45.264 88.383 1.00 23.02 16 ASP B CA 1
ATOM 1352 C C . ASP B 1 16 ? 27.562 44.107 88.940 1.00 26.07 16 ASP B C 1
ATOM 1353 O O . ASP B 1 16 ? 26.351 44.227 89.112 1.00 27.89 16 ASP B O 1
ATOM 1358 N N . THR B 1 17 ? 28.219 42.989 89.237 1.00 24.09 17 THR B N 1
ATOM 1359 C CA . THR B 1 17 ? 27.509 41.834 89.770 1.00 22.99 17 THR B CA 1
ATOM 1360 C C . THR B 1 17 ? 26.924 42.140 91.155 1.00 20.34 17 THR B C 1
ATOM 1361 O O . THR B 1 17 ? 25.848 41.647 91.499 1.00 21.79 17 THR B O 1
ATOM 1365 N N . TYR B 1 18 ? 27.614 42.976 91.929 1.00 19.81 18 TYR B N 1
ATOM 1366 C CA . TYR B 1 18 ? 27.139 43.365 93.258 1.00 21.16 18 TYR B CA 1
ATOM 1367 C C . TYR B 1 18 ? 25.788 44.087 93.083 1.00 23.30 18 TYR B C 1
ATOM 1368 O O . TYR B 1 18 ? 24.827 43.808 93.792 1.00 22.66 18 TYR B O 1
ATOM 1377 N N . SER B 1 19 ? 25.727 45.015 92.131 1.00 23.62 19 SER B N 1
ATOM 1378 C CA . SER B 1 19 ? 24.500 45.761 91.843 1.00 21.35 19 SER B CA 1
ATOM 1379 C C . SER B 1 19 ? 23.427 44.776 91.394 1.00 21.43 19 SER B C 1
ATOM 1380 O O . SER B 1 19 ? 22.299 44.798 91.892 1.00 21.98 19 SER B O 1
ATOM 1383 N N . ALA B 1 20 ? 23.792 43.906 90.458 1.00 21.77 20 ALA B N 1
ATOM 1384 C CA . ALA B 1 20 ? 22.873 42.904 89.934 1.00 22.32 20 ALA B CA 1
ATOM 1385 C C . ALA B 1 20 ? 22.246 42.071 91.052 1.00 20.59 20 ALA B C 1
ATOM 1386 O O . ALA B 1 20 ? 21.034 41.880 91.086 1.00 20.98 20 ALA B O 1
ATOM 1388 N N . GLU B 1 21 ? 23.071 41.577 91.971 1.00 22.68 21 GLU B N 1
ATOM 1389 C CA . GLU B 1 21 ? 22.563 40.773 93.082 1.00 21.73 21 GLU B CA 1
ATOM 1390 C C . GLU B 1 21 ? 21.613 41.591 93.954 1.00 20.11 21 GLU B C 1
ATOM 1391 O O . GLU B 1 21 ? 20.529 41.133 94.296 1.00 18.79 21 GLU B O 1
ATOM 1397 N N . LYS B 1 22 ? 22.017 42.806 94.312 1.00 21.32 22 LYS B N 1
ATOM 1398 C CA . LYS B 1 22 ? 21.168 43.666 95.130 1.00 21.37 22 LYS B CA 1
ATOM 1399 C C . LYS B 1 22 ? 19.811 43.874 94.468 1.00 21.14 22 LYS B C 1
ATOM 1400 O O . LYS B 1 22 ? 18.774 43.834 95.138 1.00 18.61 22 LYS B O 1
ATOM 1406 N N . GLN B 1 23 ? 19.817 44.094 93.155 1.00 20.70 23 GLN B N 1
ATOM 1407 C CA . GLN B 1 23 ? 18.571 44.279 92.420 1.00 21.97 23 GLN B CA 1
ATOM 1408 C C . GLN B 1 23 ? 17.748 43.000 92.490 1.00 21.15 23 GLN B C 1
ATOM 1409 O O . GLN B 1 23 ? 16.540 43.033 92.720 1.00 21.17 23 GLN B O 1
ATOM 1415 N N . LEU B 1 24 ? 18.412 41.869 92.303 1.00 21.52 24 LEU B N 1
ATOM 1416 C CA . LEU B 1 24 ? 17.722 40.588 92.324 1.00 22.92 24 LEU B CA 1
ATOM 1417 C C . LEU B 1 24 ? 17.043 40.306 93.667 1.00 26.33 24 LEU B C 1
ATOM 1418 O O . LEU B 1 24 ? 16.045 39.585 93.711 1.00 22.43 24 LEU B O 1
ATOM 1423 N N . THR B 1 25 ? 17.544 40.877 94.760 1.00 24.64 25 THR B N 1
ATOM 1424 C CA . THR B 1 25 ? 16.887 40.610 96.039 1.00 26.45 25 THR B CA 1
ATOM 1425 C C . THR B 1 25 ? 15.460 41.144 96.011 1.00 33.10 25 THR B C 1
ATOM 1426 O O . THR B 1 25 ? 14.535 40.487 96.487 1.00 35.63 25 THR B O 1
ATOM 1430 N N . ARG B 1 26 ? 15.274 42.323 95.428 1.00 27.17 26 ARG B N 1
ATOM 1431 C CA . ARG B 1 26 ? 13.942 42.906 95.340 1.00 31.15 26 ARG B CA 1
ATOM 1432 C C . ARG B 1 26 ? 13.056 42.103 94.379 1.00 26.43 26 ARG B C 1
ATOM 1433 O O . ARG B 1 26 ? 11.919 41.760 94.707 1.00 23.82 26 ARG B O 1
ATOM 1441 N N . ALA B 1 27 ? 13.591 41.779 93.207 1.00 20.89 27 ALA B N 1
ATOM 1442 C CA . ALA B 1 27 ? 12.853 41.007 92.212 1.00 21.80 27 ALA B CA 1
ATOM 1443 C C . ALA B 1 27 ? 12.388 39.645 92.719 1.00 22.57 27 ALA B C 1
ATOM 1444 O O . ALA B 1 27 ? 11.247 39.241 92.470 1.00 24.52 27 ALA B O 1
ATOM 1446 N N . LEU B 1 28 ? 13.263 38.933 93.427 1.00 22.18 28 LEU B N 1
ATOM 1447 C CA . LEU B 1 28 ? 12.919 37.614 93.942 1.00 19.43 28 LEU B CA 1
ATOM 1448 C C . LEU B 1 28 ? 11.828 37.656 95.015 1.00 20.70 28 LEU B C 1
ATOM 1449 O O . LEU B 1 28 ? 10.998 36.751 95.097 1.00 23.18 28 LEU B O 1
ATOM 1454 N N . ALA B 1 29 ? 11.827 38.702 95.834 1.00 20.20 29 ALA B N 1
ATOM 1455 C CA . ALA B 1 29 ? 10.805 38.829 96.866 1.00 25.49 29 ALA B CA 1
ATOM 1456 C C . ALA B 1 29 ? 9.462 38.958 96.149 1.00 27.94 29 ALA B C 1
ATOM 1457 O O . ALA B 1 29 ? 8.471 38.347 96.553 1.00 25.46 29 ALA B O 1
ATOM 1459 N N . LYS B 1 30 ? 9.444 39.743 95.072 1.00 25.65 30 LYS B N 1
ATOM 1460 C CA . LYS B 1 30 ? 8.228 39.956 94.291 1.00 23.15 30 LYS B CA 1
ATOM 1461 C C . LYS B 1 30 ? 7.809 38.696 93.504 1.00 21.80 30 LYS B C 1
ATOM 1462 O O . LYS B 1 30 ? 6.629 38.376 93.453 1.00 21.76 30 LYS B O 1
ATOM 1468 N N . LEU B 1 31 ? 8.763 37.976 92.914 1.00 22.30 31 LEU B N 1
ATOM 1469 C CA . LEU B 1 31 ? 8.450 36.758 92.148 1.00 23.55 31 LEU B CA 1
ATOM 1470 C C . LEU B 1 31 ? 7.813 35.687 93.027 1.00 22.02 31 LEU B C 1
ATOM 1471 O O . LEU B 1 31 ? 6.892 34.982 92.608 1.00 24.21 31 LEU B O 1
ATOM 1476 N N . ALA B 1 32 ? 8.320 35.569 94.250 1.00 21.42 32 ALA B N 1
ATOM 1477 C CA . ALA B 1 32 ? 7.831 34.592 95.208 1.00 20.66 32 ALA B CA 1
ATOM 1478 C C . ALA B 1 32 ? 6.355 34.810 95.550 1.00 23.34 32 ALA B C 1
ATOM 1479 O O . ALA B 1 32 ? 5.641 33.856 95.858 1.00 26.47 32 ALA B O 1
ATOM 1481 N N . ARG B 1 33 ? 5.901 36.060 95.498 1.00 21.14 33 ARG B N 1
ATOM 1482 C CA . ARG B 1 33 ? 4.506 36.380 95.806 1.00 24.36 33 ARG B CA 1
ATOM 1483 C C . ARG B 1 33 ? 3.626 36.344 94.552 1.00 26.02 33 ARG B C 1
ATOM 1484 O O . ARG B 1 33 ? 2.404 36.238 94.649 1.00 24.51 33 ARG B O 1
ATOM 1492 N N . ALA B 1 34 ? 4.256 36.418 93.380 1.00 20.29 34 ALA B N 1
ATOM 1493 C CA . ALA B 1 34 ? 3.526 36.438 92.108 1.00 21.75 34 ALA B CA 1
ATOM 1494 C C . ALA B 1 34 ? 3.094 35.082 91.547 1.00 21.30 34 ALA B C 1
ATOM 1495 O O . ALA B 1 34 ? 2.251 35.019 90.663 1.00 23.40 34 ALA B O 1
ATOM 1497 N N . THR B 1 35 ? 3.667 33.998 92.045 1.00 22.53 35 THR B N 1
ATOM 1498 C CA . THR B 1 35 ? 3.315 32.671 91.541 1.00 23.33 35 THR B CA 1
ATOM 1499 C C . THR B 1 35 ? 2.300 31.887 92.368 1.00 32.32 35 THR B C 1
ATOM 1500 O O . THR B 1 35 ? 2.283 31.958 93.607 1.00 30.72 35 THR B O 1
ATOM 1504 N N . SER B 1 36 ? 1.474 31.124 91.650 1.00 40.57 36 SER B N 1
ATOM 1505 C CA . SER B 1 36 ? 0.409 30.299 92.219 1.00 48.81 36 SER B CA 1
ATOM 1506 C C . SER B 1 36 ? 0.939 28.975 92.769 1.00 30.10 36 SER B C 1
ATOM 1507 O O . SER B 1 36 ? 0.336 28.369 93.665 1.00 29.05 36 SER B O 1
ATOM 1510 N N . ASN B 1 37 ? 2.057 28.537 92.199 1.00 28.82 37 ASN B N 1
ATOM 1511 C CA . ASN B 1 37 ? 2.725 27.280 92.533 1.00 30.51 37 ASN B CA 1
ATOM 1512 C C . ASN B 1 37 ? 3.577 27.396 93.798 1.00 33.95 37 ASN B C 1
ATOM 1513 O O . ASN B 1 37 ? 4.585 28.105 93.817 1.00 31.41 37 ASN B O 1
ATOM 1518 N N . GLU B 1 38 ? 3.187 26.694 94.855 1.00 25.19 38 GLU B N 1
ATOM 1519 C CA . GLU B 1 38 ? 3.949 26.762 96.094 1.00 30.67 38 GLU B CA 1
ATOM 1520 C C . GLU B 1 38 ? 5.413 26.363 95.945 1.00 24.01 38 GLU B C 1
ATOM 1521 O O . GLU B 1 38 ? 6.269 26.971 96.569 1.00 23.56 38 GLU B O 1
ATOM 1527 N N . LYS B 1 39 ? 5.708 25.347 95.140 1.00 23.88 39 LYS B N 1
ATOM 1528 C CA . LYS B 1 39 ? 7.107 24.936 95.000 1.00 27.79 39 LYS B CA 1
ATOM 1529 C C . LYS B 1 39 ? 7.937 25.978 94.263 1.00 29.09 39 LYS B C 1
ATOM 1530 O O . LYS B 1 39 ? 9.100 26.202 94.607 1.00 21.72 39 LYS B O 1
ATOM 1536 N N . LEU B 1 40 ? 7.350 26.626 93.259 1.00 27.61 40 LEU B N 1
ATOM 1537 C CA . LEU B 1 40 ? 8.082 27.655 92.529 1.00 24.76 40 LEU B CA 1
ATOM 1538 C C . LEU B 1 40 ? 8.317 28.858 93.444 1.00 25.41 40 LEU B C 1
ATOM 1539 O O . LEU B 1 40 ? 9.390 29.458 93.437 1.00 23.28 40 LEU B O 1
ATOM 1544 N N . SER B 1 41 ? 7.302 29.188 94.238 1.00 23.66 41 SER B N 1
ATOM 1545 C CA . SER B 1 41 ? 7.358 30.301 95.180 1.00 24.24 41 SER B CA 1
ATOM 1546 C C . SER B 1 41 ? 8.450 30.065 96.214 1.00 24.24 41 SER B C 1
ATOM 1547 O O . SER B 1 41 ? 9.209 30.981 96.561 1.00 23.62 41 SER B O 1
ATOM 1550 N N . GLN B 1 42 ? 8.514 28.832 96.712 1.00 22.92 42 GLN B N 1
ATOM 1551 C CA . GLN B 1 42 ? 9.522 28.455 97.691 1.00 26.23 42 GLN B CA 1
ATOM 1552 C C . GLN B 1 42 ? 10.901 28.495 97.030 1.00 26.95 42 GLN B C 1
ATOM 1553 O O . GLN B 1 42 ? 11.899 28.850 97.667 1.00 23.42 42 GLN B O 1
ATOM 1559 N N . ALA B 1 43 ? 10.952 28.137 95.747 1.00 26.34 43 ALA B N 1
ATOM 1560 C CA . ALA B 1 43 ? 12.207 28.150 95.005 1.00 24.69 43 ALA B CA 1
ATOM 1561 C C . ALA B 1 43 ? 12.711 29.583 94.882 1.00 22.56 43 ALA B C 1
ATOM 1562 O O . ALA B 1 43 ? 13.899 29.852 95.062 1.00 21.44 43 ALA B O 1
ATOM 1564 N N . PHE B 1 44 ? 11.806 30.508 94.571 1.00 22.84 44 PHE B N 1
ATOM 1565 C CA . PHE B 1 44 ? 12.187 31.910 94.449 1.00 20.10 44 PHE B CA 1
ATOM 1566 C C . PHE B 1 44 ? 12.613 32.490 95.805 1.00 22.97 44 PHE B C 1
ATOM 1567 O O . PHE B 1 44 ? 13.567 33.267 95.878 1.00 22.40 44 PHE B O 1
ATOM 1575 N N . HIS B 1 45 ? 11.910 32.116 96.873 1.00 21.20 45 HIS B N 1
ATOM 1576 C CA . HIS B 1 45 ? 12.237 32.620 98.207 1.00 26.30 45 HIS B CA 1
ATOM 1577 C C . HIS B 1 45 ? 13.582 32.071 98.675 1.00 24.33 45 HIS B C 1
ATOM 1578 O O . HIS B 1 45 ? 14.380 32.800 99.271 1.00 23.40 45 HIS B O 1
ATOM 1585 N N . ALA B 1 46 ? 13.844 30.796 98.399 1.00 21.10 46 ALA B N 1
ATOM 1586 C CA . ALA B 1 46 ? 15.113 30.194 98.795 1.00 26.83 46 ALA B CA 1
ATOM 1587 C C . ALA B 1 46 ? 16.261 30.904 98.073 1.00 25.65 46 ALA B C 1
ATOM 1588 O O . ALA B 1 46 ? 17.289 31.198 98.669 1.00 28.64 46 ALA B O 1
ATOM 1590 N N . HIS B 1 47 ? 16.080 31.182 96.785 1.00 22.66 47 HIS B N 1
ATOM 1591 C CA . HIS B 1 47 ? 17.112 31.869 96.013 1.00 22.55 47 HIS B CA 1
ATOM 1592 C C . HIS B 1 47 ? 17.234 33.292 96.568 1.00 21.87 47 HIS B C 1
ATOM 1593 O O . HIS B 1 47 ? 18.300 33.889 96.508 1.00 20.93 47 HIS B O 1
ATOM 1600 N N . LEU B 1 48 ? 16.153 33.841 97.121 1.00 21.96 48 LEU B N 1
ATOM 1601 C CA . LEU B 1 48 ? 16.236 35.187 97.695 1.00 23.65 48 LEU B CA 1
ATOM 1602 C C . LEU B 1 48 ? 17.234 35.152 98.848 1.00 20.82 48 LEU B C 1
ATOM 1603 O O . LEU B 1 48 ? 18.180 35.928 98.872 1.00 23.71 48 LEU B O 1
ATOM 1608 N N . GLU B 1 49 ? 17.037 34.245 99.795 1.00 20.90 49 GLU B N 1
ATOM 1609 C CA . GLU B 1 49 ? 17.951 34.161 100.929 1.00 22.14 49 GLU B CA 1
ATOM 1610 C C . GLU B 1 49 ? 19.384 33.872 100.488 1.00 26.38 49 GLU B C 1
ATOM 1611 O O . GLU B 1 49 ? 20.322 34.521 100.967 1.00 23.70 49 GLU B O 1
ATOM 1617 N N . GLU B 1 50 ? 19.542 32.927 99.560 1.00 21.24 50 GLU B N 1
ATOM 1618 C CA . GLU B 1 50 ? 20.855 32.567 99.031 1.00 24.00 50 GLU B CA 1
ATOM 1619 C C . GLU B 1 50 ? 21.537 33.764 98.368 1.00 21.33 50 GLU B C 1
ATOM 1620 O O . GLU B 1 50 ? 22.758 33.895 98.427 1.00 22.46 50 GLU B O 1
ATOM 1626 N N . THR B 1 51 ? 20.755 34.635 97.731 1.00 18.86 51 THR B N 1
ATOM 1627 C CA . THR B 1 51 ? 21.316 35.804 97.066 1.00 19.86 51 THR B CA 1
ATOM 1628 C C . THR B 1 51 ? 21.960 36.759 98.085 1.00 22.02 51 THR B C 1
ATOM 1629 O O . THR B 1 51 ? 22.999 37.358 97.800 1.00 20.13 51 THR B O 1
ATOM 1633 N N . HIS B 1 52 ? 21.354 36.897 99.263 1.00 21.84 52 HIS B N 1
ATOM 1634 C CA . HIS B 1 52 ? 21.939 37.759 100.291 1.00 21.87 52 HIS B CA 1
ATOM 1635 C C . HIS B 1 52 ? 23.236 37.103 100.733 1.00 20.32 52 HIS B C 1
ATOM 1636 O O . HIS B 1 52 ? 24.209 37.780 101.079 1.00 22.06 52 HIS B O 1
ATOM 1643 N N . GLY B 1 53 ? 23.235 35.775 100.722 1.00 19.82 53 GLY B N 1
ATOM 1644 C CA . GLY B 1 53 ? 24.412 35.024 101.108 1.00 20.47 53 GLY B CA 1
ATOM 1645 C C . GLY B 1 53 ? 25.496 35.229 100.073 1.00 25.51 53 GLY B C 1
ATOM 1646 O O . GLY B 1 53 ? 26.688 35.197 100.384 1.00 23.66 53 GLY B O 1
ATOM 1647 N N . GLN B 1 54 ? 25.074 35.448 98.831 1.00 20.48 54 GLN B N 1
ATOM 1648 C CA . GLN B 1 54 ? 26.011 35.669 97.744 1.00 22.43 54 GLN B CA 1
ATOM 1649 C C . GLN B 1 54 ? 26.577 37.086 97.775 1.00 23.26 54 GLN B C 1
ATOM 1650 O O . GLN B 1 54 ? 27.738 37.291 97.426 1.00 23.13 54 GLN B O 1
ATOM 1656 N N . ILE B 1 55 ? 25.776 38.060 98.194 1.00 21.25 55 ILE B N 1
ATOM 1657 C CA . ILE B 1 55 ? 26.271 39.431 98.282 1.00 24.69 55 ILE B CA 1
ATOM 1658 C C . ILE B 1 55 ? 27.328 39.459 99.384 1.00 24.54 55 ILE B C 1
ATOM 1659 O O . ILE B 1 55 ? 28.385 40.069 99.234 1.00 25.66 55 ILE B O 1
ATOM 1664 N N . GLU B 1 56 ? 27.043 38.784 100.492 1.00 22.94 56 GLU B N 1
ATOM 1665 C CA . GLU B 1 56 ? 28.003 38.723 101.582 1.00 25.56 56 GLU B CA 1
ATOM 1666 C C . GLU B 1 56 ? 29.293 38.062 101.098 1.00 25.01 56 GLU B C 1
ATOM 1667 O O . GLU B 1 56 ? 30.383 38.420 101.548 1.00 24.58 56 GLU B O 1
ATOM 1673 N N . ARG B 1 57 ? 29.174 37.108 100.174 1.00 26.50 57 ARG B N 1
ATOM 1674 C CA . ARG B 1 57 ? 30.355 36.424 99.652 1.00 23.90 57 ARG B CA 1
ATOM 1675 C C . ARG B 1 57 ? 31.200 37.398 98.828 1.00 22.70 57 ARG B C 1
ATOM 1676 O O . ARG B 1 57 ? 32.432 37.329 98.849 1.00 23.67 57 ARG B O 1
ATOM 1684 N N . ILE B 1 58 ? 30.544 38.304 98.105 1.00 18.30 58 ILE B N 1
ATOM 1685 C CA . ILE B 1 58 ? 31.264 39.302 97.325 1.00 20.72 58 ILE B CA 1
ATOM 1686 C C . ILE B 1 58 ? 31.993 40.200 98.323 1.00 20.19 58 ILE B C 1
ATOM 1687 O O . ILE B 1 58 ? 33.127 40.626 98.078 1.00 19.52 58 ILE B O 1
ATOM 1692 N N . ASP B 1 59 ? 31.350 40.481 99.451 1.00 18.39 59 ASP B N 1
ATOM 1693 C CA . ASP B 1 59 ? 32.001 41.309 100.454 1.00 21.42 59 ASP B CA 1
ATOM 1694 C C . ASP B 1 59 ? 33.248 40.566 100.912 1.00 21.71 59 ASP B C 1
ATOM 1695 O O . ASP B 1 59 ? 34.295 41.172 101.136 1.00 22.25 59 ASP B O 1
ATOM 1700 N N . GLN B 1 60 ? 33.144 39.246 101.029 1.00 22.18 60 GLN B N 1
ATOM 1701 C CA . GLN B 1 60 ? 34.293 38.452 101.445 1.00 21.88 60 GLN B CA 1
ATOM 1702 C C . GLN B 1 60 ? 35.376 38.436 100.364 1.00 20.86 60 GLN B C 1
ATOM 1703 O O . GLN B 1 60 ? 36.551 38.341 100.679 1.00 20.23 60 GLN B O 1
ATOM 1709 N N . VAL B 1 61 ? 34.988 38.551 99.096 1.00 20.97 61 VAL B N 1
ATOM 1710 C CA . VAL B 1 61 ? 35.968 38.580 98.006 1.00 19.75 61 VAL B CA 1
ATOM 1711 C C . VAL B 1 61 ? 36.775 39.876 98.126 1.00 22.36 61 VAL B C 1
ATOM 1712 O O . VAL B 1 61 ? 38.007 39.849 98.086 1.00 23.86 61 VAL B O 1
ATOM 1716 N N . VAL B 1 62 ? 36.077 40.999 98.306 1.00 25.02 62 VAL B N 1
ATOM 1717 C CA . VAL B 1 62 ? 36.723 42.308 98.448 1.00 26.70 62 VAL B CA 1
ATOM 1718 C C . VAL B 1 62 ? 37.661 42.354 99.652 1.00 33.77 62 VAL B C 1
ATOM 1719 O O . VAL B 1 62 ? 38.737 42.947 99.571 1.00 29.87 62 VAL B O 1
ATOM 1723 N N . GLU B 1 63 ? 37.281 41.741 100.771 1.00 32.44 63 GLU B N 1
ATOM 1724 C CA . GLU B 1 63 ? 38.173 41.805 101.918 1.00 26.40 63 GLU B CA 1
ATOM 1725 C C . GLU B 1 63 ? 39.417 40.917 101.780 1.00 36.35 63 GLU B C 1
ATOM 1726 O O . GLU B 1 63 ? 40.427 41.174 102.425 1.00 31.66 63 GLU B O 1
ATOM 1732 N N . SER B 1 64 ? 39.368 39.905 100.915 1.00 31.98 64 SER B N 1
ATOM 1733 C CA . SER B 1 64 ? 40.511 39.000 100.731 1.00 30.18 64 SER B CA 1
ATOM 1734 C C . SER B 1 64 ? 41.707 39.590 99.971 1.00 29.98 64 SER B C 1
ATOM 1735 O O . SER B 1 64 ? 42.726 38.927 99.810 1.00 31.83 64 SER B O 1
ATOM 1738 N N . GLU B 1 65 ? 41.575 40.818 99.489 1.00 29.43 65 GLU B N 1
ATOM 1739 C CA . GLU B 1 65 ? 42.652 41.481 98.755 1.00 35.81 65 GLU B CA 1
ATOM 1740 C C . GLU B 1 65 ? 42.498 42.974 99.064 1.00 34.30 65 GLU B C 1
ATOM 1741 O O . GLU B 1 65 ? 41.632 43.644 98.507 1.00 41.16 65 GLU B O 1
ATOM 1747 N N . SER B 1 66 ? 43.343 43.487 99.955 1.00 39.81 66 SER B N 1
ATOM 1748 C CA . SER B 1 66 ? 43.264 44.882 100.405 1.00 43.06 66 SER B CA 1
ATOM 1749 C C . SER B 1 66 ? 43.020 45.984 99.370 1.00 33.16 66 SER B C 1
ATOM 1750 O O . SER B 1 66 ? 42.428 47.013 99.689 1.00 38.99 66 SER B O 1
ATOM 1753 N N . ASN B 1 67 ? 43.455 45.760 98.137 1.00 36.25 67 ASN B N 1
ATOM 1754 C CA . ASN B 1 67 ? 43.292 46.728 97.054 1.00 40.45 67 ASN B CA 1
ATOM 1755 C C . ASN B 1 67 ? 41.883 46.763 96.447 1.00 40.24 67 ASN B C 1
ATOM 1756 O O . ASN B 1 67 ? 41.488 47.762 95.848 1.00 36.86 67 ASN B O 1
ATOM 1761 N N . LEU B 1 68 ? 41.126 45.680 96.600 1.00 40.11 68 LEU B N 1
ATOM 1762 C CA . LEU B 1 68 ? 39.780 45.622 96.035 1.00 32.19 68 LEU B CA 1
ATOM 1763 C C . LEU B 1 68 ? 38.796 46.579 96.714 1.00 30.28 68 LEU B C 1
ATOM 1764 O O . LEU B 1 68 ? 39.044 47.076 97.810 1.00 32.86 68 LEU B O 1
ATOM 1769 N N . LYS B 1 69 ? 37.686 46.843 96.034 1.00 35.20 69 LYS B N 1
ATOM 1770 C CA . LYS B 1 69 ? 36.629 47.721 96.532 1.00 31.72 69 LYS B CA 1
ATOM 1771 C C . LYS B 1 69 ? 35.420 47.508 95.638 1.00 36.50 69 LYS B C 1
ATOM 1772 O O . LYS B 1 69 ? 35.547 46.978 94.532 1.00 32.83 69 LYS B O 1
ATOM 1778 N N . ILE B 1 70 ? 34.246 47.894 96.120 1.00 32.26 70 ILE B N 1
ATOM 1779 C CA . ILE B 1 70 ? 33.040 47.786 95.315 1.00 27.24 70 ILE B CA 1
ATOM 1780 C C . ILE B 1 70 ? 32.730 49.222 94.925 1.00 29.40 70 ILE B C 1
ATOM 1781 O O . ILE B 1 70 ? 32.526 50.069 95.790 1.00 33.87 70 ILE B O 1
ATOM 1786 N N . LYS B 1 71 ? 32.744 49.508 93.629 1.00 28.31 71 LYS B N 1
ATOM 1787 C CA . LYS B 1 71 ? 32.447 50.851 93.159 1.00 27.45 71 LYS B CA 1
ATOM 1788 C C . LYS B 1 71 ? 30.944 50.904 92.974 1.00 28.77 71 LYS B C 1
ATOM 1789 O O . LYS B 1 71 ? 30.343 49.949 92.481 1.00 23.17 71 LYS B O 1
ATOM 1795 N N . ARG B 1 72 ? 30.329 52.007 93.374 1.00 30.74 72 ARG B N 1
ATOM 1796 C CA . ARG B 1 72 ? 28.889 52.134 93.240 1.00 40.03 72 ARG B CA 1
ATOM 1797 C C . ARG B 1 72 ? 28.465 52.292 91.781 1.00 39.06 72 ARG B C 1
ATOM 1798 O O . ARG B 1 72 ? 28.990 53.141 91.060 1.00 37.42 72 ARG B O 1
ATOM 1814 N N . LYS B 1 74 ? 25.071 51.008 88.692 1.00 28.99 74 LYS B N 1
ATOM 1815 C CA . LYS B 1 74 ? 23.835 50.319 88.411 1.00 36.17 74 LYS B CA 1
ATOM 1816 C C . LYS B 1 74 ? 24.084 49.382 87.240 1.00 29.30 74 LYS B C 1
ATOM 1817 O O . LYS B 1 74 ? 24.544 49.802 86.174 1.00 31.03 74 LYS B O 1
ATOM 1823 N N . CYS B 1 75 ? 23.815 48.101 87.467 1.00 24.58 75 CYS B N 1
ATOM 1824 C CA . CYS B 1 75 ? 23.961 47.091 86.437 1.00 21.14 75 CYS B CA 1
ATOM 1825 C C . CYS B 1 75 ? 22.675 47.172 85.655 1.00 21.36 75 CYS B C 1
ATOM 1826 O O . CYS B 1 75 ? 21.618 46.728 86.103 1.00 20.51 75 CYS B O 1
ATOM 1829 N N . VAL B 1 76 ? 22.792 47.777 84.483 1.00 22.42 76 VAL B N 1
ATOM 1830 C CA . VAL B 1 76 ? 21.681 47.994 83.582 1.00 23.42 76 VAL B CA 1
ATOM 1831 C C . VAL B 1 76 ? 21.124 46.706 82.959 1.00 21.95 76 VAL B C 1
ATOM 1832 O O . VAL B 1 76 ? 19.912 46.594 82.751 1.00 24.33 76 VAL B O 1
ATOM 1836 N N . ALA B 1 77 ? 21.989 45.733 82.686 1.00 20.13 77 ALA B N 1
ATOM 1837 C CA . ALA B 1 77 ? 21.539 44.467 82.101 1.00 22.23 77 ALA B CA 1
ATOM 1838 C C . ALA B 1 77 ? 20.516 43.759 83.000 1.00 23.13 77 ALA B C 1
ATOM 1839 O O . ALA B 1 77 ? 19.510 43.244 82.520 1.00 21.29 77 ALA B O 1
ATOM 1849 N N . GLU B 1 79 ? 18.483 45.121 85.097 1.00 23.51 79 GLU B N 1
ATOM 1850 C CA . GLU B 1 79 ? 17.215 45.847 85.081 1.00 23.30 79 GLU B CA 1
ATOM 1851 C C . GLU B 1 79 ? 16.341 45.245 83.980 1.00 20.28 79 GLU B C 1
ATOM 1852 O O . GLU B 1 79 ? 15.168 44.941 84.190 1.00 19.06 79 GLU B O 1
ATOM 1858 N N . GLY B 1 80 ? 16.933 45.085 82.801 1.00 18.55 80 GLY B N 1
ATOM 1859 C CA . GLY B 1 80 ? 16.212 44.532 81.668 1.00 17.48 80 GLY B CA 1
ATOM 1860 C C . GLY B 1 80 ? 15.704 43.115 81.882 1.00 20.55 80 GLY B C 1
ATOM 1861 O O . GLY B 1 80 ? 14.564 42.799 81.517 1.00 19.10 80 GLY B O 1
ATOM 1862 N N . LEU B 1 81 ? 16.535 42.252 82.468 1.00 18.91 81 LEU B N 1
ATOM 1863 C CA . LEU B 1 81 ? 16.133 40.874 82.711 1.00 19.66 81 LEU B CA 1
ATOM 1864 C C . LEU B 1 81 ? 15.018 40.816 83.757 1.00 23.80 81 LEU B C 1
ATOM 1865 O O . LEU B 1 81 ? 14.100 39.996 83.647 1.00 18.60 81 LEU B O 1
ATOM 1870 N N . ILE B 1 82 ? 15.096 41.683 84.769 1.00 18.47 82 ILE B N 1
ATOM 1871 C CA . ILE B 1 82 ? 14.065 41.714 85.794 1.00 18.51 82 ILE B CA 1
ATOM 1872 C C . ILE B 1 82 ? 12.754 42.203 85.145 1.00 20.49 82 ILE B C 1
ATOM 1873 O O . ILE B 1 82 ? 11.665 41.761 85.519 1.00 19.96 82 ILE B O 1
ATOM 1878 N N . GLU B 1 83 ? 12.854 43.087 84.152 1.00 20.28 83 GLU B N 1
ATOM 1879 C CA . GLU B 1 83 ? 11.648 43.604 83.496 1.00 21.73 83 GLU B CA 1
ATOM 1880 C C . GLU B 1 83 ? 10.897 42.552 82.683 1.00 24.25 83 GLU B C 1
ATOM 1881 O O . GLU B 1 83 ? 9.679 42.644 82.524 1.00 25.24 83 GLU B O 1
ATOM 1887 N N . GLU B 1 84 ? 11.613 41.557 82.168 1.00 22.03 84 GLU B N 1
ATOM 1888 C CA . GLU B 1 84 ? 10.961 40.503 81.396 1.00 21.79 84 GLU B CA 1
ATOM 1889 C C . GLU B 1 84 ? 9.985 39.760 82.305 1.00 21.36 84 GLU B C 1
ATOM 1890 O O . GLU B 1 84 ? 8.878 39.424 81.889 1.00 24.32 84 GLU B O 1
ATOM 1896 N N . ALA B 1 85 ? 10.385 39.518 83.549 1.00 23.48 85 ALA B N 1
ATOM 1897 C CA . ALA B 1 85 ? 9.513 38.839 84.494 1.00 22.42 85 ALA B CA 1
ATOM 1898 C C . ALA B 1 85 ? 8.300 39.714 84.807 1.00 25.66 85 ALA B C 1
ATOM 1899 O O . ALA B 1 85 ? 7.184 39.206 84.926 1.00 23.95 85 ALA B O 1
ATOM 1901 N N . ASN B 1 86 ? 8.524 41.022 84.946 1.00 23.57 86 ASN B N 1
ATOM 1902 C CA . ASN B 1 86 ? 7.446 41.966 85.222 1.00 22.81 86 ASN B CA 1
ATOM 1903 C C . ASN B 1 86 ? 6.408 41.898 84.100 1.00 22.80 86 ASN B C 1
ATOM 1904 O O . ASN B 1 86 ? 5.202 41.851 84.356 1.00 21.80 86 ASN B O 1
ATOM 1909 N N . GLU B 1 87 ? 6.887 41.903 82.857 1.00 20.14 87 GLU B N 1
ATOM 1910 C CA . GLU B 1 87 ? 6.013 41.843 81.692 1.00 18.44 87 GLU B CA 1
ATOM 1911 C C . GLU B 1 87 ? 5.223 40.537 81.654 1.00 24.46 87 GLU B C 1
ATOM 1912 O O . GLU B 1 87 ? 4.060 40.525 81.233 1.00 22.32 87 GLU B O 1
ATOM 1918 N N . VAL B 1 88 ? 5.847 39.442 82.087 1.00 18.45 88 VAL B N 1
ATOM 1919 C CA . VAL B 1 88 ? 5.149 38.160 82.119 1.00 18.88 88 VAL B CA 1
ATOM 1920 C C . VAL B 1 88 ? 3.981 38.297 83.095 1.00 20.49 88 VAL B C 1
ATOM 1921 O O . VAL B 1 88 ? 2.847 37.930 82.776 1.00 20.12 88 VAL B O 1
ATOM 1925 N N . ILE B 1 89 ? 4.264 38.832 84.282 1.00 18.74 89 ILE B N 1
ATOM 1926 C CA . ILE B 1 89 ? 3.236 39.012 85.304 1.00 22.18 89 ILE B CA 1
ATOM 1927 C C . ILE B 1 89 ? 2.057 39.833 84.788 1.00 24.34 89 ILE B C 1
ATOM 1928 O O . ILE B 1 89 ? 0.896 39.502 85.055 1.00 27.46 89 ILE B O 1
ATOM 1933 N N . GLU B 1 90 ? 2.354 40.888 84.037 1.00 22.89 90 GLU B N 1
ATOM 1934 C CA . GLU B 1 90 ? 1.313 41.756 83.499 1.00 24.22 90 GLU B CA 1
ATOM 1935 C C . GLU B 1 90 ? 0.527 41.186 82.321 1.00 24.04 90 GLU B C 1
ATOM 1936 O O . GLU B 1 90 ? -0.515 41.725 81.943 1.00 28.19 90 GLU B O 1
ATOM 1942 N N . SER B 1 91 ? 1.017 40.098 81.743 1.00 23.68 91 SER B N 1
ATOM 1943 C CA . SER B 1 91 ? 0.338 39.495 80.598 1.00 23.32 91 SER B CA 1
ATOM 1944 C C . SER B 1 91 ? -0.145 38.069 80.851 1.00 23.37 91 SER B C 1
ATOM 1945 O O . SER B 1 91 ? -0.337 37.295 79.904 1.00 25.15 91 SER B O 1
ATOM 1948 N N . THR B 1 92 ? -0.345 37.717 82.120 1.00 21.62 92 THR B N 1
ATOM 1949 C CA . THR B 1 92 ? -0.820 36.382 82.465 1.00 23.04 92 THR B CA 1
ATOM 1950 C C . THR B 1 92 ? -1.676 36.434 83.726 1.00 25.00 92 THR B C 1
ATOM 1951 O O . THR B 1 92 ? -1.550 37.357 84.533 1.00 23.38 92 THR B O 1
ATOM 1955 N N . GLU B 1 93 ? -2.541 35.439 83.899 1.00 21.10 93 GLU B N 1
ATOM 1956 C CA . GLU B 1 93 ? -3.364 35.355 85.108 1.00 22.53 93 GLU B CA 1
ATOM 1957 C C . GLU B 1 93 ? -2.414 34.620 86.059 1.00 23.21 93 GLU B C 1
ATOM 1958 O O . GLU B 1 93 ? -1.395 34.095 85.596 1.00 19.52 93 GLU B O 1
ATOM 1964 N N . LYS B 1 94 ? -2.715 34.585 87.362 1.00 22.53 94 LYS B N 1
ATOM 1965 C CA . LYS B 1 94 ? -1.840 33.903 88.321 1.00 22.61 94 LYS B CA 1
ATOM 1966 C C . LYS B 1 94 ? -2.076 32.404 88.285 1.00 23.60 94 LYS B C 1
ATOM 1967 O O . LYS B 1 94 ? -2.732 31.834 89.159 1.00 22.02 94 LYS B O 1
ATOM 1973 N N . ASN B 1 95 ? -1.517 31.772 87.264 1.00 21.47 95 ASN B N 1
ATOM 1974 C CA . ASN B 1 95 ? -1.682 30.348 87.069 1.00 22.33 95 ASN B CA 1
ATOM 1975 C C . ASN B 1 95 ? -0.420 29.732 86.477 1.00 21.49 95 ASN B C 1
ATOM 1976 O O . ASN B 1 95 ? 0.649 30.347 86.472 1.00 18.80 95 ASN B O 1
ATOM 1981 N N . GLU B 1 96 ? -0.556 28.524 85.944 1.00 20.64 96 GLU B N 1
ATOM 1982 C CA . GLU B 1 96 ? 0.588 27.838 85.378 1.00 20.29 96 GLU B CA 1
ATOM 1983 C C . GLU B 1 96 ? 1.182 28.468 84.100 1.00 20.67 96 GLU B C 1
ATOM 1984 O O . GLU B 1 96 ? 2.325 28.170 83.739 1.00 18.89 96 GLU B O 1
ATOM 1990 N N . VAL B 1 97 ? 0.430 29.339 83.420 1.00 18.62 97 VAL B N 1
ATOM 1991 C CA . VAL B 1 97 ? 0.970 30.012 82.235 1.00 19.48 97 VAL B CA 1
ATOM 1992 C C . VAL B 1 97 ? 2.011 30.993 82.776 1.00 21.09 97 VAL B C 1
ATOM 1993 O O . VAL B 1 97 ? 3.114 31.111 82.226 1.00 22.65 97 VAL B O 1
ATOM 1997 N N . ARG B 1 98 ? 1.660 31.680 83.865 1.00 21.64 98 ARG B N 1
ATOM 1998 C CA . ARG B 1 98 ? 2.574 32.638 84.486 1.00 22.48 98 ARG B CA 1
ATOM 1999 C C . ARG B 1 98 ? 3.809 31.887 84.987 1.00 20.85 98 ARG B C 1
ATOM 2000 O O . ARG B 1 98 ? 4.946 32.307 84.748 1.00 21.12 98 ARG B O 1
ATOM 2008 N N . ASP B 1 99 ? 3.589 30.765 85.664 1.00 24.03 99 ASP B N 1
ATOM 2009 C CA . ASP B 1 99 ? 4.702 29.978 86.189 1.00 20.48 99 ASP B CA 1
ATOM 2010 C C . ASP B 1 99 ? 5.687 29.548 85.104 1.00 18.94 99 ASP B C 1
ATOM 2011 O O . ASP B 1 99 ? 6.890 29.718 85.252 1.00 17.40 99 ASP B O 1
ATOM 2016 N N . ALA B 1 100 ? 5.176 28.986 84.016 1.00 19.09 100 ALA B N 1
ATOM 2017 C CA . ALA B 1 100 ? 6.030 28.543 82.919 1.00 19.15 100 ALA B CA 1
ATOM 2018 C C . ALA B 1 100 ? 6.845 29.696 82.352 1.00 18.46 100 ALA B C 1
ATOM 2019 O O . ALA B 1 100 ? 8.045 29.550 82.099 1.00 18.70 100 ALA B O 1
ATOM 2021 N N . ALA B 1 101 ? 6.201 30.848 82.164 1.00 18.93 101 ALA B N 1
ATOM 2022 C CA . ALA B 1 101 ? 6.889 32.012 81.624 1.00 17.59 101 ALA B CA 1
ATOM 2023 C C . ALA B 1 101 ? 7.877 32.617 82.630 1.00 16.31 101 ALA B C 1
ATOM 2024 O O . ALA B 1 101 ? 8.939 33.101 82.246 1.00 14.94 101 ALA B O 1
ATOM 2026 N N . LEU B 1 102 ? 7.526 32.601 83.913 1.00 16.53 102 LEU B N 1
ATOM 2027 C CA . LEU B 1 102 ? 8.429 33.150 84.921 1.00 18.52 102 LEU B CA 1
ATOM 2028 C C . LEU B 1 102 ? 9.670 32.260 85.015 1.00 21.50 102 LEU B C 1
ATOM 2029 O O . LEU B 1 102 ? 10.776 32.752 85.230 1.00 18.29 102 LEU B O 1
ATOM 2034 N N . ILE B 1 103 ? 9.505 30.951 84.846 1.00 20.99 103 ILE B N 1
ATOM 2035 C CA . ILE B 1 103 ? 10.667 30.076 84.921 1.00 18.42 103 ILE B CA 1
ATOM 2036 C C . ILE B 1 103 ? 11.594 30.318 83.734 1.00 21.54 103 ILE B C 1
ATOM 2037 O O . ILE B 1 103 ? 12.814 30.250 83.875 1.00 20.81 103 ILE B O 1
ATOM 2042 N N . ALA B 1 104 ? 11.017 30.624 82.572 1.00 18.98 104 ALA B N 1
ATOM 2043 C CA . ALA B 1 104 ? 11.821 30.911 81.392 1.00 21.94 104 ALA B CA 1
ATOM 2044 C C . ALA B 1 104 ? 12.540 32.230 81.658 1.00 19.70 104 ALA B C 1
ATOM 2045 O O . ALA B 1 104 ? 13.728 32.362 81.391 1.00 20.22 104 ALA B O 1
ATOM 2047 N N . ALA B 1 105 ? 11.828 33.214 82.189 1.00 21.87 105 ALA B N 1
ATOM 2048 C CA . ALA B 1 105 ? 12.485 34.480 82.468 1.00 20.61 105 ALA B CA 1
ATOM 2049 C C . ALA B 1 105 ? 13.569 34.283 83.531 1.00 23.76 105 ALA B C 1
ATOM 2050 O O . ALA B 1 105 ? 14.655 34.849 83.410 1.00 22.30 105 ALA B O 1
ATOM 2052 N N . ALA B 1 106 ? 13.297 33.471 84.552 1.00 24.76 106 ALA B N 1
ATOM 2053 C CA . ALA B 1 106 ? 14.296 33.235 85.595 1.00 25.63 106 ALA B CA 1
ATOM 2054 C C . ALA B 1 106 ? 15.538 32.528 85.031 1.00 23.34 106 ALA B C 1
ATOM 2055 O O . ALA B 1 106 ? 16.646 32.721 85.529 1.00 24.89 106 ALA B O 1
ATOM 2057 N N . GLN B 1 107 ? 15.357 31.708 83.997 1.00 21.62 107 GLN B N 1
ATOM 2058 C CA . GLN B 1 107 ? 16.491 31.009 83.382 1.00 23.73 107 GLN B CA 1
ATOM 2059 C C . GLN B 1 107 ? 17.387 31.998 82.648 1.00 22.24 107 GLN B C 1
ATOM 2060 O O . GLN B 1 107 ? 18.590 31.772 82.515 1.00 22.54 107 GLN B O 1
ATOM 2066 N N . LYS B 1 108 ? 16.783 33.073 82.142 1.00 21.64 108 LYS B N 1
ATOM 2067 C CA . LYS B 1 108 ? 17.524 34.119 81.435 1.00 20.20 108 LYS B CA 1
ATOM 2068 C C . LYS B 1 108 ? 18.415 34.775 82.473 1.00 18.23 108 LYS B C 1
ATOM 2069 O O . LYS B 1 108 ? 19.581 35.079 82.218 1.00 18.34 108 LYS B O 1
ATOM 2075 N N . VAL B 1 109 ? 17.831 35.036 83.638 1.00 18.13 109 VAL B N 1
ATOM 2076 C CA . VAL B 1 109 ? 18.568 35.661 84.726 1.00 17.63 109 VAL B CA 1
ATOM 2077 C C . VAL B 1 109 ? 19.712 34.739 85.134 1.00 19.69 109 VAL B C 1
ATOM 2078 O O . VAL B 1 109 ? 20.844 35.195 85.331 1.00 19.72 109 VAL B O 1
ATOM 2082 N N . GLU B 1 110 ? 19.437 33.441 85.232 1.00 17.83 110 GLU B N 1
ATOM 2083 C CA . GLU B 1 110 ? 20.487 32.505 85.612 1.00 19.09 110 GLU B CA 1
ATOM 2084 C C . GLU B 1 110 ? 21.586 32.429 84.553 1.00 23.50 110 GLU B C 1
ATOM 2085 O O . GLU B 1 110 ? 22.765 32.300 84.893 1.00 21.50 110 GLU B O 1
ATOM 2091 N N . HIS B 1 111 ? 21.209 32.507 83.277 1.00 25.07 111 HIS B N 1
ATOM 2092 C CA . HIS B 1 111 ? 22.191 32.459 82.194 1.00 22.34 111 HIS B CA 1
ATOM 2093 C C . HIS B 1 111 ? 23.188 33.587 82.400 1.00 22.09 111 HIS B C 1
ATOM 2094 O O . HIS B 1 111 ? 24.410 33.366 82.417 1.00 20.35 111 HIS B O 1
ATOM 2101 N N . TYR B 1 112 ? 22.658 34.793 82.565 1.00 19.17 112 TYR B N 1
ATOM 2102 C CA . TYR B 1 112 ? 23.479 35.976 82.775 1.00 21.19 112 TYR B CA 1
ATOM 2103 C C . TYR B 1 112 ? 24.390 35.874 84.004 1.00 21.36 112 TYR B C 1
ATOM 2104 O O . TYR B 1 112 ? 25.587 36.158 83.917 1.00 21.18 112 TYR B O 1
ATOM 2113 N N . GLU B 1 113 ? 23.819 35.477 85.140 1.00 21.55 113 GLU B N 1
ATOM 2114 C CA . GLU B 1 113 ? 24.575 35.346 86.389 1.00 20.64 113 GLU B CA 1
ATOM 2115 C C . GLU B 1 113 ? 25.654 34.266 86.348 1.00 19.40 113 GLU B C 1
ATOM 2116 O O . GLU B 1 113 ? 26.745 34.464 86.881 1.00 17.54 113 GLU B O 1
ATOM 2122 N N . ILE B 1 114 ? 25.353 33.128 85.729 1.00 18.27 114 ILE B N 1
ATOM 2123 C CA . ILE B 1 114 ? 26.327 32.057 85.632 1.00 19.18 114 ILE B CA 1
ATOM 2124 C C . ILE B 1 114 ? 27.513 32.525 84.780 1.00 19.70 114 ILE B C 1
ATOM 2125 O O . ILE B 1 114 ? 28.671 32.300 85.150 1.00 18.73 114 ILE B O 1
ATOM 2130 N N . ALA B 1 115 ? 27.222 33.198 83.663 1.00 19.21 115 ALA B N 1
ATOM 2131 C CA . ALA B 1 115 ? 28.271 33.703 82.779 1.00 21.82 115 ALA B CA 1
ATOM 2132 C C . ALA B 1 115 ? 29.120 34.771 83.484 1.00 22.16 115 ALA B C 1
ATOM 2133 O O . ALA B 1 115 ? 30.340 34.827 83.299 1.00 19.29 115 ALA B O 1
ATOM 2135 N N . SER B 1 116 ? 28.471 35.622 84.277 1.00 19.74 116 SER B N 1
ATOM 2136 C CA . SER B 1 116 ? 29.174 36.680 85.007 1.00 19.48 116 SER B CA 1
ATOM 2137 C C . SER B 1 116 ? 30.146 36.080 86.018 1.00 21.42 116 SER B C 1
ATOM 2138 O O . SER B 1 116 ? 31.295 36.510 86.122 1.00 20.57 116 SER B O 1
ATOM 2141 N N . TYR B 1 117 ? 29.683 35.091 86.773 1.00 20.25 117 TYR B N 1
ATOM 2142 C CA . TYR B 1 117 ? 30.539 34.480 87.777 1.00 21.45 117 TYR B CA 1
ATOM 2143 C C . TYR B 1 117 ? 31.633 33.613 87.176 1.00 23.92 117 TYR B C 1
ATOM 2144 O O . TYR B 1 117 ? 32.698 33.468 87.766 1.00 24.34 117 TYR B O 1
ATOM 2153 N N . GLY B 1 118 ? 31.377 33.041 86.003 1.00 26.45 118 GLY B N 1
ATOM 2154 C CA . GLY B 1 118 ? 32.403 32.239 85.366 1.00 21.39 118 GLY B CA 1
ATOM 2155 C C . GLY B 1 118 ? 33.544 33.176 85.013 1.00 19.25 118 GLY B C 1
ATOM 2156 O O . GLY B 1 118 ? 34.710 32.866 85.221 1.00 20.41 118 GLY B O 1
ATOM 2157 N N . THR B 1 119 ? 33.195 34.343 84.481 1.00 23.11 119 THR B N 1
ATOM 2158 C CA . THR B 1 119 ? 34.179 35.348 84.089 1.00 23.32 119 THR B CA 1
ATOM 2159 C C . THR B 1 119 ? 34.933 35.924 85.290 1.00 24.86 119 THR B C 1
ATOM 2160 O O . THR B 1 119 ? 36.144 36.118 85.225 1.00 27.43 119 THR B O 1
ATOM 2164 N N . LEU B 1 120 ? 34.213 36.201 86.376 1.00 24.31 120 LEU B N 1
ATOM 2165 C CA . LEU B 1 120 ? 34.835 36.743 87.588 1.00 20.88 120 LEU B CA 1
ATOM 2166 C C . LEU B 1 120 ? 35.806 35.722 88.203 1.00 21.53 120 LEU B C 1
ATOM 2167 O O . LEU B 1 120 ? 36.886 36.089 88.687 1.00 21.16 120 LEU B O 1
ATOM 2172 N N . ALA B 1 121 ? 35.424 34.444 88.156 1.00 20.11 121 ALA B N 1
ATOM 2173 C CA . ALA B 1 121 ? 36.236 33.350 88.698 1.00 19.53 121 ALA B CA 1
ATOM 2174 C C . ALA B 1 121 ? 37.545 33.201 87.926 1.00 22.45 121 ALA B C 1
ATOM 2175 O O . ALA B 1 121 ? 38.622 33.057 88.512 1.00 22.67 121 ALA B O 1
ATOM 2177 N N . THR B 1 122 ? 37.444 33.222 86.605 1.00 20.90 122 THR B N 1
ATOM 2178 C CA . THR B 1 122 ? 38.610 33.099 85.754 1.00 21.71 122 THR B CA 1
ATOM 2179 C C . THR B 1 122 ? 39.542 34.287 85.969 1.00 22.31 122 THR B C 1
ATOM 2180 O O . THR B 1 122 ? 40.755 34.118 86.061 1.00 30.30 122 THR B O 1
ATOM 2184 N N . LEU B 1 123 ? 38.977 35.488 86.042 1.00 22.80 123 LEU B N 1
ATOM 2185 C CA . LEU B 1 123 ? 39.793 36.676 86.261 1.00 23.09 123 LEU B CA 1
ATOM 2186 C C . LEU B 1 123 ? 40.502 36.578 87.607 1.00 23.47 123 LEU B C 1
ATOM 2187 O O . LEU B 1 123 ? 41.699 36.870 87.710 1.00 23.48 123 LEU B O 1
ATOM 2192 N N . ALA B 1 124 ? 39.754 36.177 88.633 1.00 21.57 124 ALA B N 1
ATOM 2193 C CA . ALA B 1 124 ? 40.315 36.037 89.970 1.00 22.11 124 ALA B CA 1
ATOM 2194 C C . ALA B 1 124 ? 41.501 35.079 89.958 1.00 27.29 124 ALA B C 1
ATOM 21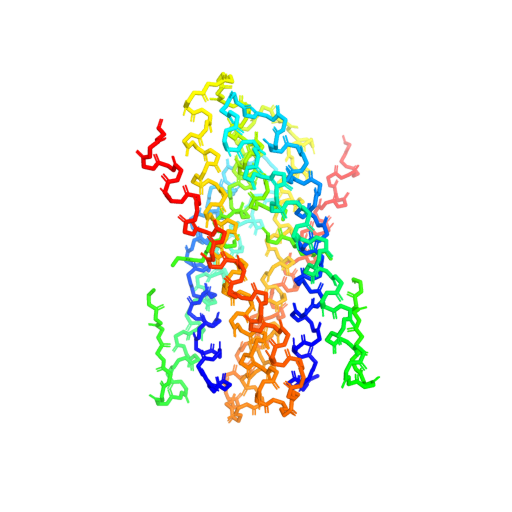95 O O . ALA B 1 124 ? 42.534 35.347 90.587 1.00 29.72 124 ALA B O 1
ATOM 2197 N N . GLU B 1 125 ? 41.374 33.970 89.233 1.00 24.38 125 GLU B N 1
ATOM 2198 C CA . GLU B 1 125 ? 42.470 33.013 89.180 1.00 26.29 125 GLU B CA 1
ATOM 2199 C C . GLU B 1 125 ? 43.641 33.537 88.360 1.00 27.85 125 GLU B C 1
ATOM 2200 O O . GLU B 1 125 ? 44.797 33.267 88.671 1.00 26.48 125 GLU B O 1
ATOM 2206 N N . GLN B 1 126 ? 43.350 34.301 87.317 1.00 23.03 126 GLN B N 1
ATOM 2207 C CA . GLN B 1 126 ? 44.421 34.846 86.501 1.00 25.66 126 GLN B CA 1
ATOM 2208 C C . GLN B 1 126 ? 45.148 35.968 87.254 1.00 26.17 126 GLN B C 1
ATOM 2209 O O . GLN B 1 126 ? 46.300 36.276 86.963 1.00 29.77 126 GLN B O 1
ATOM 2215 N N . LEU B 1 127 ? 44.476 36.554 88.238 1.00 23.69 127 LEU B N 1
ATOM 2216 C CA . LEU B 1 127 ? 45.056 37.619 89.058 1.00 27.67 127 LEU B CA 1
ATOM 2217 C C . LEU B 1 127 ? 45.845 37.046 90.234 1.00 31.45 127 LEU B C 1
ATOM 2218 O O . LEU B 1 127 ? 46.614 37.762 90.888 1.00 32.03 127 LEU B O 1
ATOM 2223 N N . GLY B 1 128 ? 45.656 35.757 90.498 1.00 23.39 128 GLY B N 1
ATOM 2224 C CA . GLY B 1 128 ? 46.360 35.131 91.603 1.00 20.82 128 GLY B CA 1
ATOM 2225 C C . GLY B 1 128 ? 45.589 35.290 92.903 1.00 27.50 128 GLY B C 1
ATOM 2226 O O . GLY B 1 128 ? 46.122 35.041 93.982 1.00 27.19 128 GLY B O 1
ATOM 2227 N N . TYR B 1 129 ? 44.335 35.724 92.791 1.00 27.40 129 TYR B N 1
ATOM 2228 C CA . TYR B 1 129 ? 43.452 35.920 93.944 1.00 24.65 129 TYR B CA 1
ATOM 2229 C C . TYR B 1 129 ? 42.869 34.569 94.351 1.00 30.76 129 TYR B C 1
ATOM 2230 O O . TYR B 1 129 ? 41.714 34.271 94.035 1.00 21.81 129 TYR B O 1
ATOM 2239 N N . ARG B 1 130 ? 43.641 33.766 95.078 1.00 26.12 130 ARG B N 1
ATOM 2240 C CA . ARG B 1 130 ? 43.169 32.441 95.453 1.00 30.95 130 ARG B CA 1
ATOM 2241 C C . ARG B 1 130 ? 41.879 32.328 96.268 1.00 25.59 130 ARG B C 1
ATOM 2242 O O . ARG B 1 130 ? 41.024 31.508 95.934 1.00 30.96 130 ARG B O 1
ATOM 2250 N N . LYS B 1 131 ? 41.735 33.103 97.340 1.00 24.63 131 LYS B N 1
ATOM 2251 C CA . LYS B 1 131 ? 40.519 33.007 98.148 1.00 29.01 131 LYS B CA 1
ATOM 2252 C C . LYS B 1 131 ? 39.311 33.425 97.317 1.00 25.40 131 LYS B C 1
ATOM 2253 O O . LYS B 1 131 ? 38.278 32.753 97.321 1.00 26.06 131 LYS B O 1
ATOM 2259 N N . ALA B 1 132 ? 39.449 34.540 96.607 1.00 23.50 132 ALA B N 1
ATOM 2260 C CA . ALA B 1 132 ? 38.374 35.063 95.769 1.00 25.88 132 ALA B CA 1
ATOM 2261 C C . ALA B 1 132 ? 37.952 34.048 94.712 1.00 27.08 132 ALA B C 1
ATOM 2262 O O . ALA B 1 132 ? 36.765 33.836 94.488 1.00 27.53 132 ALA B O 1
ATOM 2264 N N . ALA B 1 133 ? 38.919 33.420 94.055 1.00 26.87 133 ALA B N 1
ATOM 2265 C CA . ALA B 1 133 ? 38.576 32.427 93.047 1.00 27.67 133 ALA B CA 1
ATOM 2266 C C . ALA B 1 133 ? 37.647 31.404 93.691 1.00 28.72 133 ALA B C 1
ATOM 2267 O O . ALA B 1 133 ? 36.573 31.115 93.162 1.00 27.87 133 ALA B O 1
ATOM 2269 N N . LYS B 1 134 ? 38.051 30.875 94.843 1.00 31.10 134 LYS B N 1
ATOM 2270 C CA . LYS B 1 134 ? 37.252 29.878 95.549 1.00 27.66 134 LYS B CA 1
ATOM 2271 C C . LYS B 1 134 ? 35.851 30.372 95.889 1.00 25.87 134 LYS B C 1
ATOM 2272 O O . LYS B 1 134 ? 34.877 29.649 95.718 1.00 25.32 134 LYS B O 1
ATOM 2278 N N . LEU B 1 135 ? 35.752 31.596 96.389 1.00 24.93 135 LEU B N 1
ATOM 2279 C CA . LEU B 1 135 ? 34.457 32.142 96.757 1.00 23.02 135 LEU B CA 1
ATOM 2280 C C . LEU B 1 135 ? 33.569 32.323 95.532 1.00 24.31 135 LEU B C 1
ATOM 2281 O O . LEU B 1 135 ? 32.383 31.984 95.566 1.00 24.36 135 LEU B O 1
ATOM 2286 N N . LEU B 1 136 ? 34.142 32.838 94.447 1.00 21.02 136 LEU B N 1
ATOM 2287 C CA . LEU B 1 136 ? 33.367 33.045 93.233 1.00 21.13 136 LEU B CA 1
ATOM 2288 C C . LEU B 1 136 ? 32.889 31.697 92.662 1.00 21.84 136 LEU B C 1
ATOM 2289 O O . LEU B 1 136 ? 31.778 31.599 92.141 1.00 20.38 136 LEU B O 1
ATOM 2294 N N . LYS B 1 137 ? 33.713 30.658 92.772 1.00 21.17 137 LYS B N 1
ATOM 2295 C CA . LYS B 1 137 ? 33.318 29.335 92.285 1.00 20.15 137 LYS B CA 1
ATOM 2296 C C . LYS B 1 137 ? 32.175 28.791 93.139 1.00 19.86 137 LYS B C 1
ATOM 2297 O O . LYS B 1 137 ? 31.276 28.112 92.621 1.00 22.66 137 LYS B O 1
ATOM 2303 N N . GLU B 1 138 ? 32.196 29.096 94.439 1.00 18.98 138 GLU B N 1
ATOM 2304 C CA . GLU B 1 138 ? 31.144 28.637 95.341 1.00 19.62 138 GLU B CA 1
ATOM 2305 C C . GLU B 1 138 ? 29.799 29.233 94.909 1.00 20.10 138 GLU B C 1
ATOM 2306 O O . GLU B 1 138 ? 28.778 28.542 94.897 1.00 22.76 138 GLU B O 1
ATOM 2312 N N . THR B 1 139 ? 29.796 30.515 94.563 1.00 19.67 139 THR B N 1
ATOM 2313 C CA . THR B 1 139 ? 28.565 31.153 94.123 1.00 22.98 139 THR B CA 1
ATOM 2314 C C . THR B 1 139 ? 28.173 30.591 92.755 1.00 22.46 139 THR B C 1
ATOM 2315 O O . THR B 1 139 ? 26.995 30.345 92.497 1.00 20.32 139 THR B O 1
ATOM 2319 N N . LEU B 1 140 ? 29.162 30.382 91.892 1.00 20.67 140 LEU B N 1
ATOM 2320 C CA . LEU B 1 140 ? 28.911 29.837 90.559 1.00 22.81 140 LEU B CA 1
ATOM 2321 C C . LEU B 1 140 ? 28.189 28.501 90.631 1.00 22.58 140 LEU B C 1
ATOM 2322 O O . LEU B 1 140 ? 27.283 28.228 89.831 1.00 22.00 140 LEU B O 1
ATOM 2327 N N . GLU B 1 141 ? 28.598 27.670 91.590 1.00 21.58 141 GLU B N 1
ATOM 2328 C CA . GLU B 1 141 ? 27.994 26.361 91.773 1.00 21.39 141 GLU B CA 1
ATOM 2329 C C . GLU B 1 141 ? 26.568 26.498 92.306 1.00 23.55 141 GLU B C 1
ATOM 2330 O O . GLU B 1 141 ? 25.686 25.712 91.963 1.00 22.18 141 GLU B O 1
ATOM 2336 N N . GLU B 1 142 ? 26.348 27.492 93.159 1.00 21.12 142 GLU B N 1
ATOM 2337 C CA . GLU B 1 142 ? 25.013 27.711 93.711 1.00 23.15 142 GLU B CA 1
ATOM 2338 C C . GLU B 1 142 ? 24.067 28.165 92.614 1.00 21.70 142 GLU B C 1
ATOM 2339 O O . GLU B 1 142 ? 22.895 27.791 92.606 1.00 26.19 142 GLU B O 1
ATOM 2345 N N . GLU B 1 143 ? 24.560 28.975 91.688 1.00 20.03 143 GLU B N 1
ATOM 2346 C CA . GLU B 1 143 ? 23.697 29.435 90.608 1.00 21.40 143 GLU B CA 1
ATOM 2347 C C . GLU B 1 143 ? 23.374 28.276 89.662 1.00 21.74 143 GLU B C 1
ATOM 2348 O O . GLU B 1 143 ? 22.255 28.185 89.155 1.00 20.67 143 GLU B O 1
ATOM 2354 N N . LYS B 1 144 ? 24.331 27.370 89.466 1.00 20.65 144 LYS B N 1
ATOM 2355 C CA . LYS B 1 144 ? 24.110 26.203 88.609 1.00 21.40 144 LYS B CA 1
ATOM 2356 C C . LYS B 1 144 ? 23.036 25.301 89.211 1.00 26.39 144 LYS B C 1
ATOM 2357 O O . LYS B 1 144 ? 22.151 24.811 88.507 1.00 29.76 144 LYS B O 1
ATOM 2363 N N . ALA B 1 145 ? 23.123 25.087 90.520 1.00 23.74 145 ALA B N 1
ATOM 2364 C CA . ALA B 1 145 ? 22.154 24.262 91.224 1.00 25.07 145 ALA B CA 1
ATOM 2365 C C . ALA B 1 145 ? 20.796 24.936 91.122 1.00 25.86 145 ALA B C 1
ATOM 2366 O O . ALA B 1 145 ? 19.784 24.291 90.848 1.00 26.79 145 ALA B O 1
ATOM 2368 N N . THR B 1 146 ? 20.779 26.244 91.345 1.00 23.0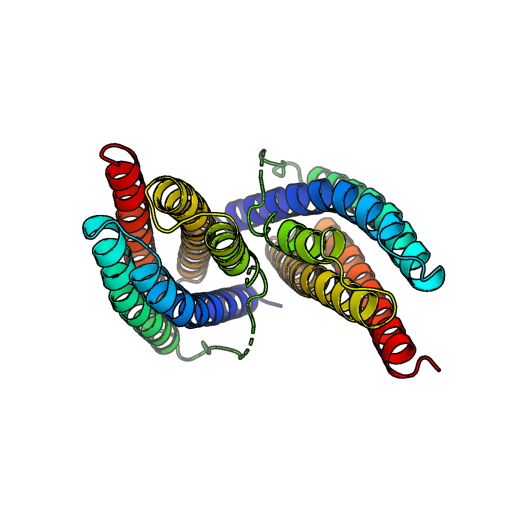2 146 THR B N 1
ATOM 2369 C CA . THR B 1 146 ? 19.544 27.007 91.259 1.00 21.83 146 THR B CA 1
ATOM 2370 C C . THR B 1 146 ? 18.886 26.865 89.885 1.00 21.61 146 THR B C 1
ATOM 2371 O O . THR B 1 146 ? 17.681 26.643 89.786 1.00 18.53 146 THR B O 1
ATOM 2375 N N . ASP B 1 147 ? 19.690 26.979 88.831 1.00 19.88 147 ASP B N 1
ATOM 2376 C CA . ASP B 1 147 ? 19.203 26.873 87.457 1.00 19.77 147 ASP B CA 1
ATOM 2377 C C . ASP B 1 147 ? 18.646 25.470 87.183 1.00 20.82 147 ASP B C 1
ATOM 2378 O O . ASP B 1 147 ? 17.563 25.319 86.609 1.00 20.90 147 ASP B O 1
ATOM 2383 N N . ILE B 1 148 ? 19.382 24.445 87.605 1.00 20.10 148 ILE B N 1
ATOM 2384 C CA . ILE B 1 148 ? 18.942 23.064 87.414 1.00 23.83 148 ILE B CA 1
ATOM 2385 C C . ILE B 1 148 ? 17.582 22.861 88.092 1.00 24.13 148 ILE B C 1
ATOM 2386 O O . ILE B 1 148 ? 16.702 22.192 87.550 1.00 24.21 148 ILE B O 1
ATOM 2391 N N . LYS B 1 149 ? 17.423 23.451 89.277 1.00 26.59 149 LYS B N 1
ATOM 2392 C CA . LYS B 1 149 ? 16.186 23.350 90.054 1.00 29.79 149 LYS B CA 1
ATOM 2393 C C . LYS B 1 149 ? 15.004 23.969 89.317 1.00 30.09 149 LYS B C 1
ATOM 2394 O O . LYS B 1 149 ? 13.887 23.442 89.369 1.00 29.31 149 LYS B O 1
ATOM 2400 N N . LEU B 1 150 ? 15.240 25.088 88.639 1.00 26.44 150 LEU B N 1
ATOM 2401 C CA . LEU B 1 150 ? 14.171 25.729 87.887 1.00 26.50 150 LEU B CA 1
ATOM 2402 C C . LEU B 1 150 ? 13.741 24.783 86.762 1.00 26.72 150 LEU B C 1
ATOM 2403 O O . LEU B 1 150 ? 12.558 24.565 86.542 1.00 27.34 150 LEU B O 1
ATOM 2408 N N . THR B 1 151 ? 14.722 24.200 86.079 1.00 27.43 151 THR B N 1
ATOM 2409 C CA . THR B 1 151 ? 14.488 23.257 84.981 1.00 33.77 151 THR B CA 1
ATOM 2410 C C . THR B 1 151 ? 13.630 22.081 85.425 1.00 26.92 151 THR B C 1
ATOM 2411 O O . THR B 1 151 ? 12.666 21.708 84.757 1.00 30.44 151 THR B O 1
ATOM 2415 N N . ASP B 1 152 ? 14.003 21.493 86.554 1.00 30.63 152 ASP B N 1
ATOM 2416 C CA . ASP B 1 152 ? 13.271 20.357 87.088 1.00 34.90 152 ASP B CA 1
ATOM 2417 C C . ASP B 1 152 ? 11.871 20.772 87.530 1.00 42.84 152 ASP B C 1
ATOM 2418 O O . ASP B 1 152 ? 10.917 19.996 87.391 1.00 37.29 152 ASP B O 1
ATOM 2423 N N . LEU B 1 153 ? 11.741 21.991 88.055 1.00 28.80 153 LEU B N 1
ATOM 2424 C CA . LEU B 1 153 ? 10.435 22.495 88.467 1.00 26.38 153 LEU B CA 1
ATOM 2425 C C . LEU B 1 153 ? 9.601 22.652 87.205 1.00 28.47 153 LEU B C 1
ATOM 2426 O O . LEU B 1 153 ? 8.424 22.321 87.184 1.00 27.95 153 LEU B O 1
ATOM 2431 N N . ALA B 1 154 ? 10.230 23.159 86.150 1.00 22.13 154 ALA B N 1
ATOM 2432 C CA . ALA B 1 154 ? 9.548 23.355 84.878 1.00 30.80 154 ALA B CA 1
ATOM 2433 C C . ALA B 1 154 ? 8.986 22.031 84.358 1.00 41.24 154 ALA B C 1
ATOM 2434 O O . ALA B 1 154 ? 7.835 21.968 83.915 1.00 46.41 154 ALA B O 1
ATOM 2436 N N . ILE B 1 155 ? 9.802 20.979 84.434 1.00 38.92 155 ILE B N 1
ATOM 2437 C CA . ILE B 1 155 ? 9.416 19.648 83.968 1.00 43.68 155 ILE B CA 1
ATOM 2438 C C . ILE B 1 155 ? 8.204 19.083 84.719 1.00 51.90 155 ILE B C 1
ATOM 2439 O O . ILE B 1 155 ? 7.270 18.583 84.084 1.00 38.64 155 ILE B O 1
ATOM 2444 N N . ASN B 1 156 ? 8.210 19.127 86.053 1.00 51.19 156 ASN B N 1
ATOM 2445 C CA . ASN B 1 156 ? 7.042 18.651 86.797 1.00 62.40 156 ASN B CA 1
ATOM 2446 C C . ASN B 1 156 ? 6.265 19.919 87.131 1.00 62.33 156 ASN B C 1
ATOM 2447 O O . ASN B 1 156 ? 5.993 20.208 88.299 1.00 86.61 156 ASN B O 1
ATOM 2452 N N . ASN B 1 157 ? 5.940 20.680 86.089 1.00 66.48 157 ASN B N 1
ATOM 2453 C CA . ASN B 1 157 ? 5.214 21.944 86.210 1.00 62.38 157 ASN B CA 1
ATOM 2454 C C . ASN B 1 157 ? 4.234 22.073 85.043 1.00 69.55 157 ASN B C 1
ATOM 2455 O O . ASN B 1 157 ? 3.089 22.517 85.275 1.00 47.92 157 ASN B O 1
#

B-factor: mean 30.75, std 11.93, range [14.93, 143.77]

Organism: Escherichia coli (strain K12) (NCBI:txid83333)

Nearest PDB structures (foldseek):
  2gs4-assembly1_A  TM=1.006E+00  e=2.233E-19  Escherichia coli
  4eru-assembly1_B  TM=9.913E-01  e=1.497E-15  Salmonella enterica subsp. enterica serovar Typhimurium str. 14028S
  7tmv-assembly1_B  TM=9.874E-01  e=9.157E-15  Klebsiella pneumoniae subsp. pneumoniae HS11286
  8d9p-assembly1_A  TM=2.635E-01  e=4.715E-02  synthetic construct
  6z0c-assembly1_A  TM=3.916E-01  e=3.340E-01  Escherichia coli

Foldseek 3Di:
DDLVVVLLQLLLLVLQLLVVLLVLLQLLLVLAPPPVRSVLSVVVSVVSVVLNVLSVVLQVLDPPHDRDHHNVVCVLSVQLVVLSPDPQDDLRSLLSNLVSVLVSLVVLLVSLVVSLVSCVVVVSVSNNVSSVVSNVVSVVSNVSSVVVSVCSVVPD/DDLVVVLLVLLLLVLQVLVVLLVLLQVVLVLAPDPVVSVLSVVVSVVSVVLNVLSVVLQVLDVVHDRDHHNPVVVLSVQLVVLSVVDDRYVSNLLSNLVSVLVVLVVLLVSLVVSLVSCVVVVVVVNNVSSVVVSVVSVVSNVSSVVVNVVD